Protein AF-S9PDU8-F1 (afdb_monomer)

Secondary structure (DSSP, 8-state):
-EEEE--HHHHHHHHHHTSS-HHHHHHHHHHHH-TTS-HHHHHHHHHHHHHT-PPPPEEEEESS-STT-SEEEETTTTEEEEEHHHHHHHTT-HHHHHHHHHHHHHHHHHHHHHIIIIIS----S--SS-HHHHHHHIIIIIS-PPPPSS--EEEEETTEEEEE---HHHHHHHHHHHTSTTTTT--EEETTEEE---------------

Mean predicted aligned error: 6.69 Å

Organism: Cystobacter fuscus (strain ATCC 25194 / DSM 2262 / NBRC 100088 / M29) (NCBI:txid1242864)

Sequence (210 aa):
MERLESDVARAALCAVAARGAEATFASKLAKVFGADVPVAAYQALHKALLGRTLLTPGIEVVASGLVGHEAGYDNARRVILVDRQLVFLAERDKSKAATLLLALVEEFGHHVDNLLRTEYSSQEGDGPRDEGAEFAHALFFSWQAPPPSGPFATFVRAGRVQRLSTDAAFFQKALQRHTGVQERARDEKAGPLQFFGAGRGHGARAVLRA

Solvent-accessible surface area (backbone atoms only — not comparable to full-atom values): 11663 Å² total; per-residue (Å²): 116,75,48,52,48,68,57,52,51,60,52,31,48,34,56,43,58,73,57,71,54,68,69,60,47,34,56,56,45,32,73,48,59,36,79,82,57,59,70,66,15,43,51,48,51,46,50,24,44,77,69,69,65,57,87,74,65,52,54,44,76,32,91,71,91,50,90,89,35,58,26,30,24,32,68,85,78,49,30,33,39,33,31,43,65,51,56,62,41,20,75,77,33,48,61,41,22,15,45,50,53,49,42,56,28,17,34,47,26,44,50,50,48,50,39,38,25,61,74,45,38,85,49,80,83,74,62,96,52,25,40,15,57,46,32,42,46,39,43,52,68,75,62,56,29,72,73,78,93,52,64,48,32,42,38,34,48,83,89,45,76,42,75,34,47,51,52,71,68,42,34,52,51,41,50,58,59,41,62,39,82,77,52,52,71,59,63,51,70,62,88,62,32,41,45,45,69,88,57,77,71,91,82,69,83,80,76,80,76,128

Nearest PDB structures (foldseek):
  6cz6-assembly1_D  TM=2.279E-01  e=8.014E-01  Mycobacterium tuberculosis H37Rv
  6cyy-assembly1_A  TM=2.283E-01  e=1.308E+00  Mycobacterium tuberculosis H37Rv
  6d2s-assembly1_A  TM=2.461E-01  e=1.717E+00  Mycobacterium tuberculosis H37Rv
  6cyj-assembly1_B  TM=2.275E-01  e=1.458E+00  Mycobacterium tuberculosis H37Rv

Foldseek 3Di:
DKAKDFCQLLVLLLQLLPPDDLVVQLVLLCVLLHPLQDSQLSSVVSCCSPVVNDDAAGEAEDCDDQPPFQWKAQLVRRHIYGHNVLVVVLLPDQLSLLLVLLSSNLNVQQSSSSCSCVVRHVNDDGGQWSSSLSRSCCSCPVSNRPHDPFFRMWMADPNDIGGGDHDPVSNVVQNVQCVPPVNRHDFDDDVSITGDDSNPDPDDDPPPDD

Structure (mmCIF, N/CA/C/O backbone):
data_AF-S9PDU8-F1
#
_entry.id   AF-S9PDU8-F1
#
loop_
_atom_site.group_PDB
_atom_site.id
_atom_site.type_symbol
_atom_site.label_atom_id
_atom_site.label_alt_id
_atom_site.label_comp_id
_atom_site.label_asym_id
_atom_site.label_entity_id
_atom_site.label_seq_id
_atom_site.pdbx_PDB_ins_code
_atom_site.Cartn_x
_atom_site.Cartn_y
_atom_site.Cartn_z
_atom_site.occupancy
_atom_site.B_iso_or_equiv
_atom_site.auth_seq_id
_atom_site.auth_comp_id
_atom_site.auth_asym_id
_atom_site.auth_atom_id
_atom_site.pdbx_PDB_model_num
ATOM 1 N N . MET A 1 1 ? -24.709 2.915 3.851 1.00 77.00 1 MET A N 1
ATOM 2 C CA . MET A 1 1 ? -23.550 2.600 2.995 1.00 77.00 1 MET A CA 1
ATOM 3 C C . MET A 1 1 ? -22.283 2.855 3.790 1.00 77.00 1 MET A C 1
ATOM 5 O O . MET A 1 1 ? -22.243 3.844 4.521 1.00 77.00 1 MET A O 1
ATOM 9 N N . GLU A 1 2 ? -21.325 1.938 3.713 1.00 92.31 2 GLU A N 1
ATOM 10 C CA . GLU A 1 2 ? -20.007 2.056 4.342 1.00 92.31 2 GLU A CA 1
ATOM 11 C C . GLU A 1 2 ? -18.978 2.371 3.264 1.00 92.31 2 GLU A C 1
ATOM 13 O O . GLU A 1 2 ? -19.078 1.844 2.157 1.00 92.31 2 GLU A O 1
ATOM 18 N N . ARG A 1 3 ? -18.030 3.259 3.561 1.00 94.69 3 ARG A N 1
ATOM 19 C CA . ARG A 1 3 ? -16.969 3.630 2.624 1.00 94.69 3 ARG A CA 1
ATOM 20 C C . ARG A 1 3 ? -15.665 3.824 3.373 1.00 94.69 3 ARG A C 1
ATOM 22 O O . ARG A 1 3 ? -15.643 4.558 4.358 1.00 94.69 3 ARG A O 1
ATOM 29 N N . LEU A 1 4 ? -14.609 3.169 2.912 1.00 97.50 4 LEU A N 1
ATOM 30 C CA . LEU A 1 4 ? -13.252 3.334 3.414 1.00 97.50 4 LEU A CA 1
ATOM 31 C C . LEU A 1 4 ? -12.403 3.918 2.286 1.00 97.50 4 LEU A C 1
ATOM 33 O O . LEU A 1 4 ? -12.434 3.420 1.168 1.00 97.50 4 LEU A O 1
ATOM 37 N N . GLU A 1 5 ? -11.674 4.987 2.573 1.00 97.12 5 GLU A N 1
ATOM 38 C CA . GLU A 1 5 ? -10.781 5.646 1.621 1.00 97.12 5 GLU A CA 1
ATOM 39 C C . GLU A 1 5 ? -9.406 5.810 2.259 1.00 97.12 5 GLU A C 1
ATOM 41 O O . GLU A 1 5 ? -9.296 6.224 3.416 1.00 97.12 5 GLU A O 1
ATOM 46 N N . SER A 1 6 ? -8.354 5.506 1.506 1.00 96.75 6 SER A N 1
ATOM 47 C CA . SER A 1 6 ? -6.972 5.699 1.929 1.00 96.75 6 SER A CA 1
ATOM 48 C C . SER A 1 6 ? -6.091 5.971 0.716 1.00 96.75 6 SER A C 1
ATOM 50 O O . SER A 1 6 ? -6.236 5.322 -0.316 1.00 96.75 6 SER A O 1
ATOM 52 N N . ASP A 1 7 ? -5.166 6.922 0.842 1.00 94.69 7 ASP A N 1
ATOM 53 C CA . ASP A 1 7 ? -4.134 7.191 -0.162 1.00 94.69 7 ASP A CA 1
ATOM 54 C C . ASP A 1 7 ? -2.714 6.922 0.357 1.00 94.69 7 ASP A C 1
ATOM 56 O O . ASP A 1 7 ? -1.740 7.181 -0.352 1.00 94.69 7 ASP A O 1
ATOM 60 N N . VAL A 1 8 ? -2.591 6.385 1.576 1.00 94.88 8 VAL A N 1
ATOM 61 C CA . VAL A 1 8 ? -1.339 6.364 2.343 1.00 94.88 8 VAL A CA 1
ATOM 62 C C . VAL A 1 8 ? -0.224 5.598 1.632 1.00 94.88 8 VAL A C 1
ATOM 64 O O . VAL A 1 8 ? 0.902 6.087 1.546 1.00 94.88 8 VAL A O 1
ATOM 67 N N . ALA A 1 9 ? -0.537 4.431 1.065 1.00 95.31 9 AL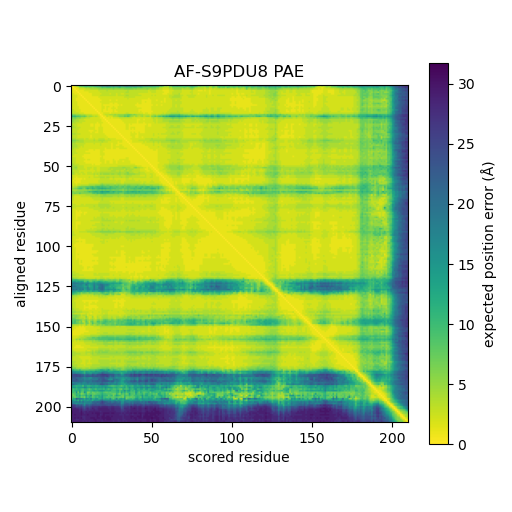A A N 1
ATOM 68 C CA . ALA A 1 9 ? 0.431 3.581 0.382 1.00 95.31 9 ALA A CA 1
ATOM 69 C C . ALA A 1 9 ? 0.919 4.225 -0.924 1.00 95.31 9 ALA A C 1
ATOM 71 O O . ALA A 1 9 ? 2.125 4.314 -1.170 1.00 95.31 9 ALA A O 1
ATOM 72 N N . ARG A 1 10 ? -0.007 4.789 -1.714 1.00 96.00 10 ARG A N 1
ATOM 73 C CA . ARG A 1 10 ? 0.335 5.561 -2.914 1.00 96.00 10 ARG A CA 1
ATOM 74 C C . ARG A 1 10 ? 1.176 6.783 -2.563 1.00 96.00 10 ARG A C 1
ATOM 76 O O . ARG A 1 10 ? 2.183 7.023 -3.220 1.00 96.00 10 ARG A O 1
ATOM 83 N N . ALA A 1 11 ? 0.787 7.558 -1.553 1.00 95.00 11 ALA A N 1
ATOM 84 C CA . ALA A 1 11 ? 1.515 8.754 -1.137 1.00 95.00 11 ALA A CA 1
ATOM 85 C C . ALA A 1 11 ? 2.949 8.412 -0.698 1.00 95.00 11 ALA A C 1
ATOM 87 O O . ALA A 1 11 ? 3.901 9.075 -1.121 1.00 95.00 11 ALA A O 1
ATOM 88 N N . ALA A 1 12 ? 3.117 7.336 0.074 1.00 95.06 12 ALA A N 1
ATOM 89 C CA . ALA A 1 12 ? 4.421 6.812 0.467 1.00 95.06 12 ALA A CA 1
ATOM 90 C C . ALA A 1 12 ? 5.263 6.379 -0.748 1.00 95.06 12 ALA A C 1
ATOM 92 O O . ALA A 1 12 ? 6.438 6.748 -0.845 1.00 95.06 12 ALA A O 1
ATOM 93 N N . LEU A 1 13 ? 4.674 5.664 -1.711 1.00 96.44 13 LEU A N 1
ATOM 94 C CA . LEU A 1 13 ? 5.376 5.242 -2.924 1.00 96.44 13 LEU A CA 1
ATOM 95 C C . LEU A 1 13 ? 5.733 6.428 -3.835 1.00 96.44 13 LEU A C 1
ATOM 97 O O . LEU A 1 13 ? 6.854 6.486 -4.338 1.00 96.44 13 LEU A O 1
ATOM 101 N N . CYS A 1 14 ? 4.850 7.421 -3.987 1.00 95.81 14 CYS A N 1
ATOM 102 C CA . CYS A 1 14 ? 5.151 8.682 -4.672 1.00 95.81 14 CYS A CA 1
ATOM 103 C C . CYS A 1 14 ? 6.349 9.393 -4.024 1.00 95.81 14 CYS A C 1
ATOM 105 O O . CYS A 1 14 ? 7.234 9.873 -4.732 1.00 95.81 14 CYS A O 1
ATOM 107 N N . ALA A 1 15 ? 6.425 9.424 -2.689 1.00 95.00 15 ALA A N 1
ATOM 108 C CA . ALA A 1 15 ? 7.567 9.998 -1.981 1.00 95.00 15 ALA A CA 1
ATOM 109 C C . ALA A 1 15 ? 8.866 9.209 -2.230 1.00 95.00 15 ALA A C 1
ATOM 111 O O . ALA A 1 15 ? 9.943 9.797 -2.299 1.00 95.00 15 ALA A O 1
ATOM 112 N N . VAL A 1 16 ? 8.806 7.883 -2.392 1.00 95.50 16 VAL A N 1
ATOM 113 C CA . VAL A 1 16 ? 9.963 7.083 -2.836 1.00 95.50 16 VAL A CA 1
ATOM 114 C C . VAL A 1 16 ? 10.336 7.403 -4.284 1.00 95.50 16 VAL A C 1
ATOM 116 O O . VAL A 1 16 ? 11.514 7.619 -4.548 1.00 95.50 16 VAL A O 1
ATOM 119 N N . ALA A 1 17 ? 9.369 7.471 -5.199 1.00 96.00 17 ALA A N 1
ATOM 120 C CA . ALA A 1 17 ? 9.596 7.748 -6.618 1.00 96.00 17 ALA A CA 1
ATOM 121 C C . ALA A 1 17 ? 10.212 9.132 -6.862 1.00 96.00 17 ALA A C 1
ATOM 123 O O . ALA A 1 17 ? 11.080 9.281 -7.720 1.00 96.00 17 ALA A O 1
ATOM 124 N N . ALA A 1 18 ? 9.812 10.133 -6.076 1.00 95.50 18 ALA A N 1
ATOM 125 C CA . ALA A 1 18 ? 10.361 11.485 -6.137 1.00 95.50 18 ALA A CA 1
ATOM 126 C C . ALA A 1 18 ? 11.799 11.593 -5.590 1.00 95.50 18 ALA A C 1
ATOM 128 O O . ALA A 1 18 ? 12.430 12.641 -5.724 1.00 95.50 18 ALA A O 1
ATOM 129 N N . ARG A 1 19 ? 12.330 10.534 -4.959 1.00 93.38 19 ARG A N 1
ATOM 130 C CA . ARG A 1 19 ? 13.676 10.512 -4.378 1.00 93.38 19 ARG A CA 1
ATOM 131 C C . ARG A 1 19 ? 14.655 9.773 -5.287 1.00 93.38 19 ARG A C 1
ATOM 133 O O . ARG A 1 19 ? 14.707 8.544 -5.303 1.00 93.38 19 ARG A O 1
ATOM 140 N N . GLY A 1 20 ? 15.521 10.540 -5.938 1.00 87.19 20 GLY A N 1
ATOM 141 C CA . GLY A 1 20 ? 16.646 10.017 -6.712 1.00 87.19 20 GLY A CA 1
ATOM 142 C C . GLY A 1 20 ? 16.295 9.691 -8.163 1.00 87.19 20 GLY A C 1
ATOM 143 O O . GLY A 1 20 ? 15.299 10.164 -8.702 1.00 87.19 20 GLY A O 1
ATOM 144 N N . ALA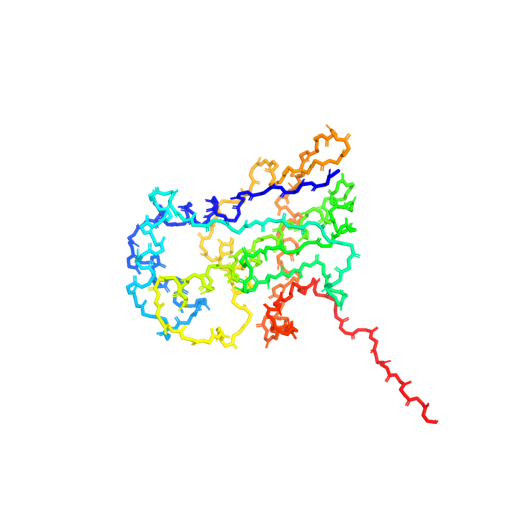 A 1 21 ? 17.168 8.920 -8.811 1.00 94.69 21 ALA A N 1
ATOM 145 C CA . ALA A 1 21 ? 17.055 8.607 -10.231 1.00 94.69 21 ALA A CA 1
ATOM 146 C C . ALA A 1 21 ? 16.048 7.475 -10.510 1.00 94.69 21 ALA A C 1
ATOM 148 O O . ALA A 1 21 ? 15.940 6.524 -9.732 1.00 94.69 21 ALA A O 1
ATOM 149 N N . GLU A 1 22 ? 15.395 7.530 -11.677 1.00 96.31 22 GLU A N 1
ATOM 150 C CA . GLU A 1 22 ? 14.467 6.498 -12.178 1.00 96.31 22 GLU A CA 1
ATOM 151 C C . GLU A 1 22 ? 15.095 5.093 -12.138 1.00 96.31 22 GLU A C 1
ATOM 153 O O . GLU A 1 22 ? 14.476 4.149 -11.656 1.00 96.31 22 GLU A O 1
ATOM 158 N N . ALA A 1 23 ? 16.364 4.954 -12.540 1.00 95.44 23 ALA A N 1
ATOM 159 C CA . ALA A 1 23 ? 17.070 3.670 -12.516 1.00 95.44 23 ALA A CA 1
ATOM 160 C C . ALA A 1 23 ? 17.199 3.081 -11.096 1.00 95.44 23 ALA A C 1
ATOM 162 O O . ALA A 1 23 ? 17.068 1.872 -10.896 1.00 95.44 23 ALA A O 1
ATOM 163 N N . THR A 1 24 ? 17.420 3.928 -10.085 1.00 95.44 24 THR A N 1
ATOM 164 C CA . THR A 1 24 ? 17.463 3.495 -8.681 1.00 95.44 24 THR A CA 1
ATOM 165 C C . THR A 1 24 ? 16.083 3.061 -8.197 1.00 95.44 24 THR A C 1
ATOM 167 O O . THR A 1 24 ? 15.975 2.083 -7.458 1.00 95.44 24 THR A O 1
ATOM 170 N N . PHE A 1 25 ? 15.030 3.766 -8.612 1.00 96.44 25 PHE A N 1
ATOM 171 C CA . PHE A 1 25 ? 13.651 3.389 -8.320 1.00 96.44 25 PHE A CA 1
ATOM 172 C C . PHE A 1 25 ? 13.293 2.035 -8.948 1.00 96.44 25 PHE A C 1
ATOM 174 O O . PHE A 1 25 ? 12.854 1.134 -8.236 1.00 96.44 25 PHE A O 1
ATOM 181 N N . ALA A 1 26 ? 13.582 1.846 -10.236 1.00 96.62 26 ALA A N 1
ATOM 182 C CA . ALA A 1 26 ? 13.352 0.583 -10.932 1.00 96.62 26 ALA A CA 1
ATOM 183 C C . ALA A 1 26 ? 14.115 -0.583 -10.278 1.00 96.62 26 ALA A C 1
ATOM 185 O O . ALA A 1 26 ? 13.534 -1.631 -10.011 1.00 96.62 26 ALA A O 1
ATOM 186 N N . SER A 1 27 ? 15.389 -0.385 -9.919 1.00 95.31 27 SER A N 1
ATOM 187 C CA . SER A 1 27 ? 16.192 -1.415 -9.244 1.00 95.31 27 SER A CA 1
ATOM 188 C C . SER A 1 27 ? 15.639 -1.810 -7.869 1.00 95.31 27 SER A C 1
ATOM 190 O O . SER A 1 27 ? 15.719 -2.975 -7.483 1.00 95.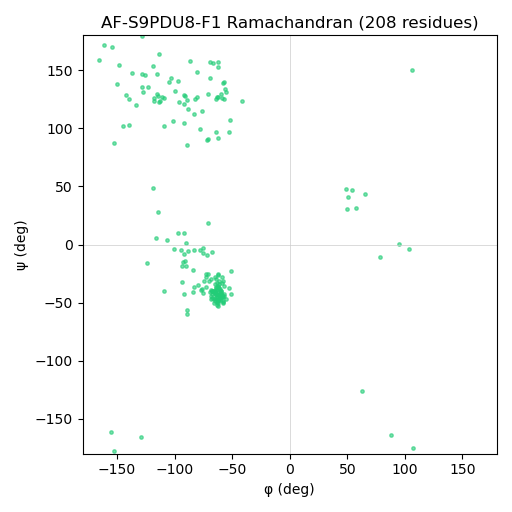31 27 SER A O 1
ATOM 192 N N . LYS A 1 28 ? 15.070 -0.862 -7.114 1.00 95.25 28 LYS A N 1
ATOM 193 C CA . LYS A 1 28 ? 14.408 -1.154 -5.833 1.00 95.25 28 LYS A CA 1
ATOM 194 C C . LYS A 1 28 ? 13.191 -2.053 -6.033 1.00 95.25 28 LYS A C 1
ATOM 196 O O . LYS A 1 28 ? 13.055 -3.039 -5.316 1.00 95.25 28 LYS A O 1
ATOM 201 N N . LEU A 1 29 ? 12.351 -1.725 -7.007 1.00 95.75 29 LEU A N 1
ATOM 202 C CA . LEU A 1 29 ? 11.115 -2.451 -7.287 1.00 95.75 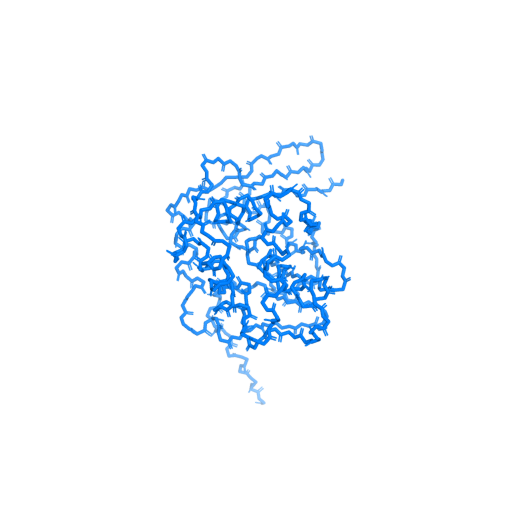29 LEU A CA 1
ATOM 203 C C . LEU A 1 29 ? 11.379 -3.841 -7.862 1.00 95.75 29 LEU A C 1
ATOM 205 O O . LEU A 1 29 ? 10.760 -4.790 -7.399 1.00 95.75 29 LEU A O 1
ATOM 209 N N . ALA A 1 30 ? 12.355 -3.993 -8.757 1.00 94.69 30 ALA A N 1
ATOM 210 C CA . ALA A 1 30 ? 12.747 -5.298 -9.295 1.00 94.69 30 ALA A CA 1
ATOM 211 C C . ALA A 1 30 ? 13.194 -6.298 -8.209 1.00 94.69 30 ALA A C 1
ATOM 213 O O . ALA A 1 30 ? 13.030 -7.504 -8.358 1.00 94.69 30 ALA A O 1
ATOM 214 N N . LYS A 1 31 ? 13.729 -5.823 -7.073 1.00 92.62 31 LYS A N 1
ATOM 215 C CA . LYS A 1 31 ? 14.078 -6.694 -5.930 1.00 92.62 31 LYS A CA 1
ATOM 216 C C . LYS A 1 31 ? 12.858 -7.216 -5.166 1.00 92.62 31 LYS A C 1
ATOM 218 O O . LYS A 1 31 ? 12.959 -8.241 -4.491 1.00 92.62 31 LYS A O 1
ATOM 223 N N . VAL A 1 32 ? 11.7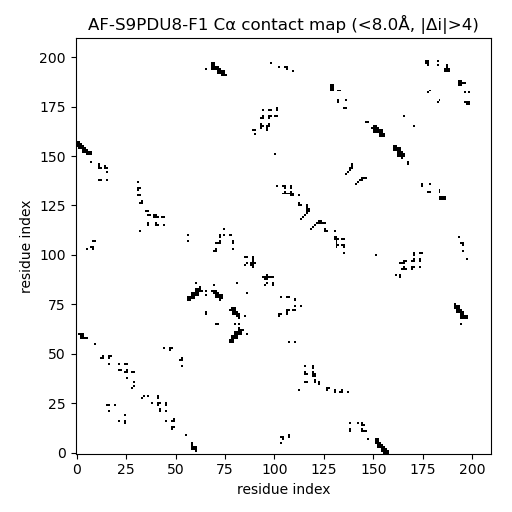47 -6.489 -5.224 1.00 92.44 32 VAL A N 1
ATOM 224 C CA . VAL A 1 32 ? 10.486 -6.866 -4.578 1.00 92.44 32 VAL A CA 1
ATOM 225 C C . VAL A 1 32 ? 9.669 -7.715 -5.545 1.00 92.44 32 VAL A C 1
ATOM 227 O O . VAL A 1 32 ? 9.465 -8.892 -5.277 1.00 92.44 32 VAL A O 1
ATOM 230 N N . PHE A 1 33 ? 9.334 -7.144 -6.701 1.00 92.88 33 PHE A N 1
ATOM 231 C CA . PHE A 1 33 ? 8.375 -7.682 -7.670 1.00 92.88 33 PHE A CA 1
ATOM 232 C C . PHE A 1 33 ? 8.978 -8.638 -8.710 1.00 92.88 33 PHE A C 1
ATOM 234 O O . PHE A 1 33 ? 8.244 -9.231 -9.491 1.00 92.88 33 PHE A O 1
ATOM 241 N N . GLY A 1 34 ? 10.303 -8.805 -8.714 1.00 91.44 34 GLY A N 1
ATOM 242 C CA . GLY A 1 34 ? 11.002 -9.770 -9.564 1.00 91.44 34 GLY A CA 1
ATOM 243 C C . GLY A 1 34 ? 11.749 -9.144 -10.742 1.00 91.44 34 GLY A C 1
ATOM 244 O O . GLY A 1 34 ? 11.397 -8.096 -11.266 1.00 91.44 34 GLY A O 1
ATOM 245 N N . ALA A 1 35 ? 12.843 -9.783 -11.157 1.00 90.62 35 ALA A N 1
ATOM 246 C CA . ALA A 1 35 ? 13.637 -9.335 -12.307 1.00 90.62 35 ALA A CA 1
ATOM 247 C C . ALA A 1 35 ? 13.069 -9.819 -13.656 1.00 90.62 35 ALA A C 1
ATOM 249 O O . ALA A 1 35 ? 13.608 -9.473 -14.706 1.00 90.62 35 ALA A O 1
ATOM 250 N N . ASP A 1 36 ? 12.018 -10.638 -13.620 1.00 91.12 36 ASP A N 1
ATOM 251 C CA . ASP A 1 36 ? 11.264 -11.128 -14.773 1.00 91.12 36 ASP A CA 1
ATOM 252 C C . ASP A 1 36 ? 10.393 -10.035 -15.409 1.00 91.12 36 ASP A C 1
ATOM 254 O O . ASP A 1 36 ? 10.174 -10.051 -16.619 1.00 91.12 36 ASP A O 1
ATOM 258 N N . VAL A 1 37 ? 9.947 -9.047 -14.628 1.00 93.44 37 VAL A N 1
ATOM 259 C CA . VAL A 1 37 ? 9.194 -7.904 -15.151 1.00 93.44 37 VAL A CA 1
ATOM 260 C C . VAL A 1 37 ? 10.129 -6.990 -15.966 1.00 93.44 37 VAL A C 1
ATOM 262 O O . VAL A 1 37 ? 11.179 -6.567 -15.464 1.00 93.44 37 VAL A O 1
ATOM 265 N N . PRO A 1 38 ? 9.764 -6.611 -17.207 1.00 95.00 38 PRO A N 1
ATOM 266 C CA . PRO A 1 38 ? 10.593 -5.745 -18.039 1.00 95.00 38 PRO A CA 1
ATOM 267 C C . PRO A 1 38 ? 10.900 -4.396 -17.381 1.00 95.00 38 PRO A C 1
ATOM 269 O O . PRO A 1 38 ? 10.013 -3.732 -16.847 1.00 95.00 38 PRO A O 1
ATOM 272 N N . VAL A 1 39 ? 12.141 -3.913 -17.520 1.00 95.62 39 VAL A N 1
ATOM 273 C CA . VAL A 1 39 ? 12.572 -2.612 -16.963 1.00 95.62 39 VAL A CA 1
ATOM 274 C C . VAL A 1 39 ? 11.650 -1.461 -17.385 1.00 95.62 39 VAL A C 1
ATOM 276 O O . VAL A 1 39 ? 11.342 -0.591 -16.571 1.00 95.62 39 VAL A O 1
ATOM 279 N N . ALA A 1 40 ? 11.153 -1.488 -18.625 1.00 96.75 40 ALA A N 1
ATOM 280 C CA . ALA A 1 40 ? 10.224 -0.488 -19.147 1.00 96.75 40 ALA A CA 1
ATOM 281 C C . ALA A 1 40 ? 8.928 -0.365 -18.320 1.00 96.75 40 ALA A C 1
ATOM 283 O O . ALA A 1 40 ? 8.399 0.740 -18.190 1.00 96.75 40 ALA A O 1
ATOM 284 N N . ALA A 1 41 ? 8.454 -1.454 -17.703 1.00 97.56 41 ALA A N 1
ATOM 285 C CA . ALA A 1 41 ? 7.265 -1.437 -16.856 1.00 97.56 41 ALA A CA 1
ATOM 286 C C . ALA A 1 41 ? 7.499 -0.631 -15.569 1.00 97.56 41 ALA A C 1
ATOM 288 O O . ALA A 1 41 ? 6.682 0.207 -15.185 1.00 97.56 41 ALA A O 1
ATOM 289 N N . TYR A 1 42 ? 8.669 -0.799 -14.944 1.00 97.88 42 TYR A N 1
ATOM 290 C CA . TYR A 1 42 ? 9.063 -0.009 -13.775 1.00 97.88 42 TYR A CA 1
ATOM 291 C C . TYR A 1 42 ? 9.225 1.479 -14.098 1.00 97.88 42 TYR A C 1
ATOM 293 O O . TYR A 1 42 ? 8.869 2.333 -13.284 1.00 97.88 42 TYR A O 1
ATOM 301 N N . GLN A 1 43 ? 9.733 1.802 -15.290 1.00 97.56 43 GLN A N 1
ATOM 302 C CA . GLN A 1 43 ? 9.841 3.185 -15.764 1.00 97.56 43 GLN A CA 1
ATOM 303 C C . GLN A 1 43 ? 8.458 3.799 -16.021 1.00 97.56 43 GLN A C 1
ATOM 305 O O . GLN A 1 43 ? 8.219 4.957 -15.676 1.00 97.56 43 GLN A O 1
ATOM 310 N N . ALA A 1 44 ? 7.520 3.031 -16.584 1.00 97.75 44 ALA A N 1
ATOM 311 C CA . ALA A 1 44 ? 6.139 3.469 -16.771 1.00 97.75 44 ALA A CA 1
ATOM 312 C C . ALA A 1 44 ? 5.445 3.746 -15.426 1.00 97.75 44 ALA A C 1
ATOM 314 O O . ALA A 1 44 ? 4.851 4.813 -15.256 1.00 97.75 44 ALA A O 1
ATOM 315 N N . LEU A 1 45 ? 5.607 2.855 -14.442 1.00 97.88 45 LEU A N 1
ATOM 316 C CA . LEU A 1 45 ? 5.118 3.062 -13.077 1.00 97.88 45 LEU A CA 1
ATOM 317 C C . LEU A 1 45 ? 5.719 4.326 -12.440 1.00 97.88 45 LEU A C 1
ATOM 319 O O . LEU A 1 45 ? 4.993 5.119 -11.840 1.00 97.88 45 LEU A O 1
ATOM 323 N N . HIS A 1 46 ? 7.030 4.552 -12.586 1.00 98.12 46 HIS A N 1
ATOM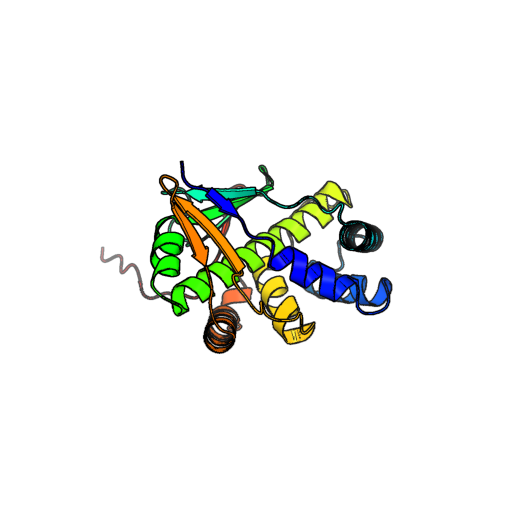 324 C CA . HIS A 1 46 ? 7.699 5.758 -12.075 1.00 98.12 46 HIS A CA 1
ATOM 325 C C . HIS A 1 46 ? 7.083 7.037 -12.649 1.00 98.12 46 HIS A C 1
ATOM 327 O O . HIS A 1 46 ? 6.698 7.937 -11.897 1.00 98.12 46 HIS A O 1
ATOM 333 N N . LYS A 1 47 ? 6.898 7.083 -13.973 1.00 97.38 47 LYS A N 1
ATOM 334 C CA . LYS A 1 47 ? 6.242 8.200 -14.663 1.00 97.38 47 LYS A CA 1
ATOM 335 C C . LYS A 1 47 ? 4.803 8.391 -14.193 1.00 97.38 47 LYS A C 1
ATOM 337 O O . LYS A 1 47 ? 4.410 9.526 -13.935 1.00 97.38 47 LYS A O 1
ATOM 342 N N . ALA A 1 48 ? 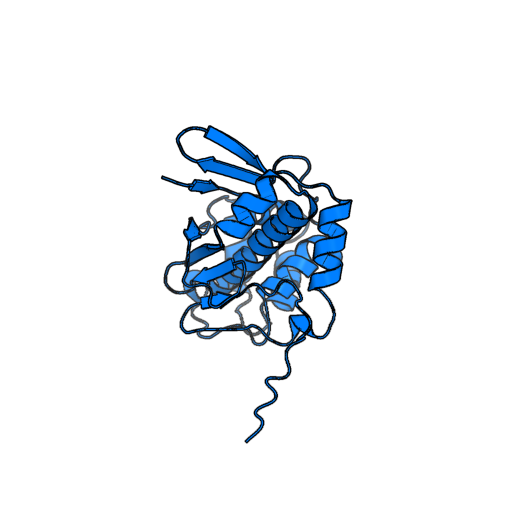4.040 7.312 -14.019 1.00 97.44 48 ALA A N 1
ATOM 343 C CA . ALA A 1 48 ? 2.660 7.384 -13.541 1.00 97.44 48 ALA A CA 1
ATOM 344 C C . ALA A 1 48 ? 2.561 7.928 -12.104 1.00 97.44 48 ALA A C 1
ATOM 346 O O . ALA A 1 48 ? 1.679 8.733 -11.795 1.00 97.44 48 ALA A O 1
ATOM 347 N N . LEU A 1 49 ? 3.493 7.545 -11.227 1.00 96.88 49 LEU A N 1
ATOM 348 C CA . LEU A 1 49 ? 3.576 8.050 -9.855 1.00 96.88 49 LEU A CA 1
ATOM 349 C C . LEU A 1 49 ? 3.902 9.546 -9.808 1.00 96.88 49 LEU A C 1
ATOM 351 O O . LEU A 1 49 ? 3.254 10.284 -9.065 1.00 96.88 49 LEU A O 1
ATOM 355 N N . LEU A 1 50 ? 4.880 10.002 -10.597 1.00 96.12 50 LEU A N 1
ATOM 356 C CA . LEU A 1 50 ? 5.269 11.417 -10.648 1.00 96.12 50 LEU A CA 1
ATOM 357 C C . LEU A 1 50 ? 4.230 12.286 -11.368 1.00 96.12 50 LEU A C 1
ATOM 359 O O . LEU A 1 50 ? 3.963 13.407 -10.939 1.00 96.12 50 LEU A O 1
ATOM 363 N N . GLY A 1 51 ? 3.605 11.749 -12.415 1.00 95.19 51 GLY A N 1
ATOM 364 C CA . GLY A 1 51 ? 2.516 12.387 -13.155 1.00 95.19 51 GLY A CA 1
ATOM 365 C C . GLY A 1 51 ? 1.170 12.363 -12.428 1.00 95.19 51 GLY A C 1
ATOM 366 O O . GLY A 1 51 ? 0.230 13.005 -12.886 1.00 95.19 51 GLY A O 1
ATOM 367 N N . ARG A 1 52 ? 1.067 11.655 -11.292 1.00 90.94 52 ARG A N 1
ATOM 368 C CA . ARG A 1 52 ? -0.180 11.437 -10.533 1.00 90.94 52 ARG A CA 1
ATOM 369 C C . ARG A 1 52 ? -1.291 10.777 -11.361 1.00 90.94 52 ARG A C 1
ATOM 371 O O . ARG A 1 52 ? -2.468 11.022 -11.119 1.00 90.94 52 ARG A O 1
ATOM 378 N N . THR A 1 53 ? -0.909 9.929 -12.310 1.00 94.19 53 THR A N 1
ATOM 379 C CA . THR A 1 53 ? -1.819 9.187 -13.195 1.00 94.19 53 THR A CA 1
ATOM 380 C C . THR A 1 53 ? -1.905 7.703 -12.845 1.00 94.19 53 THR A C 1
ATOM 382 O O . THR A 1 53 ? -2.558 6.952 -13.563 1.00 94.19 53 THR A O 1
ATOM 385 N N . LEU A 1 54 ? -1.235 7.259 -11.774 1.00 93.69 54 LEU A N 1
ATOM 386 C CA . LEU A 1 54 ? -1.348 5.885 -11.293 1.00 93.69 54 LEU A CA 1
ATOM 387 C C . LEU A 1 54 ? -2.808 5.569 -10.944 1.00 93.69 54 LEU A C 1
ATOM 389 O O . LEU A 1 54 ? -3.419 6.274 -10.136 1.00 93.69 54 LEU A O 1
ATOM 393 N N . LEU A 1 55 ? -3.332 4.490 -11.522 1.00 89.44 55 LEU A N 1
ATOM 394 C CA . LEU A 1 55 ? -4.628 3.938 -11.149 1.00 89.44 55 LEU A CA 1
ATOM 395 C C . LEU A 1 55 ? -4.548 3.461 -9.697 1.00 89.44 55 LEU A C 1
ATOM 397 O O . LEU A 1 55 ? -3.647 2.711 -9.345 1.00 89.44 55 LEU A O 1
ATOM 401 N N . THR A 1 56 ? -5.445 3.938 -8.838 1.00 91.19 56 THR A N 1
ATOM 402 C CA . THR A 1 56 ? -5.535 3.477 -7.447 1.00 91.19 56 THR A CA 1
ATOM 403 C C . THR A 1 56 ? -6.613 2.419 -7.313 1.00 91.19 56 THR A C 1
ATOM 405 O O . THR A 1 56 ? -7.694 2.615 -7.880 1.00 91.19 56 THR A O 1
ATOM 408 N N . PRO A 1 57 ? -6.391 1.364 -6.516 1.00 95.81 57 PRO A N 1
ATOM 409 C CA . PRO A 1 57 ? -7.425 0.376 -6.282 1.00 95.81 57 PRO A CA 1
ATOM 410 C C . PRO A 1 57 ? -8.547 0.997 -5.445 1.00 95.81 57 PRO A C 1
ATOM 412 O O . PRO A 1 57 ? -8.304 1.808 -4.546 1.00 95.81 57 PRO A O 1
ATOM 415 N N . GLY A 1 58 ? -9.788 0.608 -5.736 1.00 96.38 58 GLY A N 1
ATOM 416 C CA . GLY A 1 58 ? -10.904 0.865 -4.827 1.00 96.38 58 GLY A CA 1
ATOM 417 C C . GLY A 1 58 ? -10.737 0.065 -3.533 1.00 96.38 58 GLY A C 1
ATOM 418 O O . GLY A 1 58 ? -10.066 -0.965 -3.531 1.00 96.38 58 GLY A O 1
ATOM 419 N N . ILE A 1 59 ? -11.355 0.521 -2.440 1.00 98.06 59 ILE A N 1
ATOM 420 C CA . ILE A 1 59 ? -11.378 -0.211 -1.167 1.00 98.06 59 ILE A CA 1
ATOM 421 C C . ILE A 1 59 ? -12.827 -0.558 -0.822 1.00 98.06 59 ILE A C 1
ATOM 423 O O . ILE A 1 59 ? -13.678 0.327 -0.698 1.00 98.06 59 ILE A O 1
ATOM 427 N N . GLU A 1 60 ? -13.101 -1.844 -0.635 1.00 97.38 60 GLU A N 1
ATOM 428 C CA . GLU A 1 60 ? -14.416 -2.367 -0.281 1.00 97.38 60 GLU A CA 1
ATOM 429 C C . GLU A 1 60 ? -14.398 -2.981 1.117 1.00 97.38 60 GLU A C 1
ATOM 431 O O . GLU A 1 60 ? -13.587 -3.848 1.437 1.00 97.38 60 GLU A O 1
ATOM 436 N N . VAL A 1 61 ? -15.331 -2.539 1.959 1.00 96.75 61 VAL A N 1
ATOM 437 C CA . VAL A 1 61 ? -15.533 -3.114 3.291 1.00 96.75 61 VAL A CA 1
ATOM 438 C C . VAL A 1 61 ? -16.513 -4.275 3.170 1.00 96.75 61 VAL A C 1
ATOM 440 O O . VAL A 1 61 ? -17.675 -4.070 2.816 1.00 96.75 61 VAL A O 1
ATOM 443 N N . VAL A 1 62 ? -16.056 -5.488 3.475 1.00 95.50 62 VAL A N 1
ATOM 444 C CA . VAL A 1 62 ? -16.825 -6.727 3.294 1.00 95.50 62 VAL A CA 1
ATOM 445 C C . VAL A 1 62 ? -17.122 -7.405 4.629 1.00 95.50 62 VAL A C 1
ATOM 447 O O . VAL A 1 62 ? -16.347 -7.328 5.578 1.00 95.50 62 VAL A O 1
ATOM 450 N N . ALA A 1 63 ? -18.281 -8.061 4.723 1.00 91.88 63 ALA A N 1
ATOM 451 C CA . ALA A 1 63 ? -18.688 -8.799 5.925 1.00 91.88 63 ALA A CA 1
ATOM 452 C C . ALA A 1 63 ? -18.300 -10.290 5.889 1.00 91.88 63 ALA A C 1
ATOM 454 O O . ALA A 1 63 ? -18.377 -10.967 6.912 1.00 91.88 63 ALA A O 1
ATOM 455 N N . SER A 1 64 ? -17.948 -10.810 4.713 1.00 88.62 64 SER A N 1
ATOM 456 C CA . SER A 1 64 ? -17.543 -12.194 4.468 1.00 88.62 64 SER A CA 1
ATOM 457 C C . SER A 1 64 ? -16.787 -12.282 3.134 1.00 88.62 64 SER A C 1
ATOM 459 O O . SER A 1 64 ? -16.738 -11.305 2.388 1.00 88.62 64 SER A O 1
ATOM 461 N N . GLY A 1 65 ? -16.195 -13.443 2.832 1.00 81.06 65 GLY A N 1
ATOM 462 C CA . GLY A 1 65 ? -15.483 -13.691 1.566 1.00 81.06 65 GLY A CA 1
ATOM 463 C C . GLY A 1 65 ? -13.954 -13.671 1.662 1.00 81.06 65 GLY A C 1
ATOM 464 O O . GLY A 1 65 ? -13.295 -14.020 0.694 1.00 81.06 65 GLY A O 1
ATOM 465 N N . LEU A 1 66 ? -13.399 -13.351 2.835 1.00 86.56 66 LEU A N 1
ATOM 466 C CA . LEU A 1 66 ? -11.951 -13.343 3.090 1.00 86.56 66 LEU A CA 1
ATOM 467 C C . LEU A 1 66 ? -11.425 -14.628 3.751 1.00 86.56 66 LEU A C 1
ATOM 469 O O . LEU A 1 66 ? -10.304 -14.647 4.224 1.00 86.56 66 LEU A O 1
ATOM 473 N N . VAL A 1 67 ? -12.228 -15.697 3.848 1.00 84.12 67 VAL A N 1
ATOM 474 C CA . VAL A 1 67 ? -11.803 -17.042 4.321 1.00 84.12 67 VAL A CA 1
ATOM 475 C C . VAL A 1 67 ? -11.013 -17.041 5.654 1.00 84.12 67 VAL A C 1
ATOM 477 O O . VAL A 1 67 ? -10.188 -17.904 5.915 1.00 84.12 67 VAL A O 1
ATOM 480 N N . GLY A 1 68 ? -11.292 -16.087 6.549 1.00 79.75 68 GLY A N 1
ATOM 481 C CA . GLY A 1 68 ? -10.605 -15.960 7.844 1.00 79.75 68 GLY A CA 1
ATOM 482 C C . GLY A 1 68 ? -9.420 -14.985 7.867 1.00 79.75 68 GLY A C 1
ATOM 483 O O . GLY A 1 68 ? -8.831 -14.790 8.935 1.00 79.75 68 GLY A O 1
ATOM 484 N N . HIS A 1 69 ? -9.114 -14.336 6.746 1.00 86.44 69 HIS A N 1
ATOM 485 C CA . HIS A 1 69 ? -8.152 -13.241 6.626 1.00 86.44 69 HIS A CA 1
ATOM 486 C C . HIS A 1 69 ? -8.798 -11.882 6.917 1.00 86.44 69 HIS A C 1
ATOM 488 O O . HIS A 1 69 ? -10.019 -11.728 6.852 1.00 86.44 69 HIS A O 1
ATOM 494 N N . GLU A 1 70 ? -7.977 -10.897 7.288 1.00 91.81 70 GLU A N 1
ATOM 495 C CA . GLU A 1 70 ? -8.460 -9.554 7.646 1.00 91.81 70 GLU A CA 1
ATOM 496 C C . GLU A 1 70 ? -8.524 -8.598 6.433 1.00 91.81 70 GLU A C 1
ATOM 498 O O . GLU A 1 70 ? -9.239 -7.594 6.487 1.00 91.81 70 GLU A O 1
ATOM 503 N N . ALA A 1 71 ? -7.821 -8.908 5.340 1.00 94.88 71 ALA A N 1
ATOM 504 C CA . ALA A 1 71 ? -7.881 -8.200 4.061 1.00 94.88 71 ALA A CA 1
ATOM 505 C C . ALA A 1 71 ? -7.475 -9.128 2.899 1.00 94.88 71 ALA A C 1
ATOM 507 O O . ALA A 1 71 ? -7.028 -10.253 3.134 1.00 94.88 71 ALA A O 1
ATOM 508 N N . GLY A 1 72 ? -7.691 -8.668 1.669 1.00 93.62 72 GLY A N 1
ATOM 509 C CA . GLY A 1 72 ? -7.222 -9.330 0.455 1.00 93.62 72 GLY A CA 1
ATOM 510 C C . GLY A 1 72 ? -7.298 -8.421 -0.770 1.00 93.62 72 GLY A C 1
ATOM 511 O O . GLY A 1 72 ? -8.086 -7.472 -0.792 1.00 93.62 72 GLY A O 1
ATOM 512 N N . TYR A 1 73 ? -6.535 -8.729 -1.810 1.00 95.25 73 TYR A N 1
ATOM 513 C CA . TYR A 1 73 ? -6.554 -8.028 -3.088 1.00 95.25 73 TYR A CA 1
ATOM 514 C C . TYR A 1 73 ? -7.174 -8.913 -4.168 1.00 95.25 73 TYR A C 1
ATOM 516 O O . TYR A 1 73 ? -6.756 -10.048 -4.396 1.00 95.25 73 TYR A O 1
ATOM 524 N N . ASP A 1 74 ? -8.191 -8.383 -4.849 1.00 94.06 74 ASP A N 1
ATOM 525 C CA . ASP A 1 74 ? -8.831 -9.035 -5.988 1.00 94.06 74 ASP A CA 1
ATOM 526 C C . ASP A 1 74 ? -8.156 -8.588 -7.285 1.00 94.06 74 ASP A C 1
ATOM 528 O O . ASP A 1 74 ? -8.382 -7.478 -7.779 1.00 94.06 74 ASP A O 1
ATOM 532 N N . ASN A 1 75 ? -7.344 -9.477 -7.858 1.00 90.75 75 ASN A N 1
ATOM 533 C CA . ASN A 1 75 ? -6.590 -9.215 -9.081 1.00 90.75 75 ASN A CA 1
ATOM 534 C C . ASN A 1 75 ? -7.476 -8.914 -10.296 1.00 90.75 75 ASN A C 1
ATOM 536 O O . ASN A 1 75 ? -7.090 -8.115 -11.152 1.00 90.75 75 ASN A O 1
ATOM 540 N N . ALA A 1 76 ? -8.650 -9.543 -10.385 1.00 90.69 76 ALA A N 1
ATOM 541 C CA . ALA A 1 76 ? -9.543 -9.399 -11.530 1.00 90.69 76 ALA A CA 1
ATOM 542 C C . ALA A 1 76 ? -10.294 -8.064 -11.483 1.00 90.69 76 ALA A C 1
ATOM 544 O O . ALA A 1 76 ? -10.478 -7.406 -12.507 1.00 90.69 76 ALA A O 1
ATOM 545 N N . ARG A 1 77 ? -10.719 -7.651 -10.285 1.00 94.06 77 ARG A N 1
ATOM 546 C CA . ARG A 1 77 ? -11.465 -6.403 -10.067 1.00 94.06 77 ARG A CA 1
ATOM 547 C C . ARG A 1 77 ? -10.569 -5.203 -9.762 1.00 94.06 77 ARG A C 1
ATOM 549 O O . ARG A 1 77 ? -11.052 -4.075 -9.826 1.00 94.06 77 ARG A O 1
ATOM 556 N N . ARG A 1 78 ? -9.290 -5.430 -9.445 1.00 94.81 78 ARG A N 1
ATOM 557 C CA . ARG A 1 78 ? -8.318 -4.425 -8.984 1.00 94.81 78 ARG A CA 1
ATOM 558 C C . ARG A 1 78 ? -8.830 -3.642 -7.765 1.00 94.81 78 ARG A C 1
ATOM 560 O O . ARG A 1 78 ? -8.761 -2.412 -7.722 1.00 94.81 78 ARG A O 1
ATOM 567 N N . VAL A 1 79 ? -9.363 -4.361 -6.774 1.00 96.56 79 VAL A N 1
ATOM 568 C CA . VAL A 1 79 ? -9.900 -3.787 -5.527 1.00 96.56 79 VAL A CA 1
ATOM 569 C C . VAL A 1 79 ? -9.264 -4.421 -4.297 1.00 96.56 79 VAL A C 1
ATOM 571 O O . VAL A 1 79 ? -8.977 -5.615 -4.280 1.00 96.56 79 VAL A O 1
ATOM 574 N N . ILE A 1 80 ? -9.087 -3.614 -3.255 1.00 97.50 80 ILE A N 1
ATOM 575 C CA . ILE A 1 80 ? -8.706 -4.068 -1.919 1.00 97.50 80 ILE A CA 1
ATOM 576 C C . ILE A 1 80 ? -9.987 -4.375 -1.145 1.00 97.50 80 ILE A C 1
ATOM 578 O O . ILE A 1 80 ? -10.859 -3.518 -0.996 1.00 97.50 80 ILE A O 1
ATOM 582 N N . LEU A 1 81 ? -10.093 -5.589 -0.629 1.00 97.25 81 LEU A N 1
ATOM 583 C CA . LEU A 1 81 ? -11.164 -6.046 0.241 1.00 97.25 81 LEU A CA 1
ATOM 584 C C . LEU A 1 81 ? -10.677 -5.990 1.690 1.00 97.25 81 LEU A C 1
ATOM 586 O O . LEU A 1 81 ? -9.597 -6.479 2.005 1.00 97.25 81 LEU A O 1
ATOM 590 N N . VAL A 1 82 ? -11.471 -5.412 2.588 1.00 97.19 82 VAL A N 1
ATOM 591 C CA . VAL A 1 82 ? -11.130 -5.298 4.014 1.00 97.19 82 VAL A CA 1
ATOM 592 C C . VAL A 1 82 ? -12.261 -5.853 4.863 1.00 97.19 82 VAL A C 1
ATOM 594 O O . VAL A 1 82 ? -13.423 -5.473 4.687 1.00 97.19 82 VAL A O 1
ATOM 597 N N . ASP A 1 83 ? -11.923 -6.707 5.827 1.00 96.25 83 ASP A N 1
ATOM 598 C CA . ASP A 1 83 ? -12.893 -7.235 6.778 1.00 96.25 83 ASP A CA 1
ATOM 599 C C . ASP A 1 83 ? -13.497 -6.101 7.624 1.00 96.25 83 ASP A C 1
ATOM 601 O O . ASP A 1 83 ? -12.807 -5.295 8.263 1.00 96.25 83 ASP A O 1
ATOM 605 N N . ARG A 1 84 ? -14.829 -6.042 7.652 1.00 95.94 84 ARG A N 1
ATOM 606 C CA . ARG A 1 84 ? -15.590 -5.021 8.378 1.00 95.94 84 ARG A CA 1
ATOM 607 C C . ARG A 1 84 ? -15.252 -4.970 9.868 1.00 95.94 84 ARG A C 1
ATOM 609 O O . ARG A 1 84 ? -15.239 -3.882 10.450 1.00 95.94 84 ARG A O 1
ATOM 616 N N . GLN A 1 85 ? -14.978 -6.109 10.503 1.00 95.31 85 GLN A N 1
ATOM 617 C CA . GLN A 1 85 ? -14.581 -6.148 11.908 1.00 95.31 85 GLN A CA 1
ATOM 618 C C . GLN A 1 85 ? -13.225 -5.482 12.122 1.00 95.31 85 GLN A C 1
ATOM 620 O O . GLN A 1 85 ? -13.088 -4.733 13.091 1.00 95.31 85 GLN A O 1
ATOM 625 N N . LEU A 1 86 ? -12.250 -5.679 11.227 1.00 96.38 86 LEU A N 1
ATOM 626 C CA . LEU A 1 86 ? -10.955 -5.001 11.330 1.00 96.38 86 LEU A CA 1
ATOM 627 C C . LEU A 1 86 ? -11.135 -3.476 11.304 1.00 96.38 86 LEU A C 1
ATOM 629 O O . LEU A 1 86 ? -10.589 -2.786 12.167 1.00 96.38 86 LEU A O 1
ATOM 633 N N . VAL A 1 87 ? -11.968 -2.951 10.400 1.00 96.94 87 VAL A N 1
ATOM 634 C CA . VAL A 1 87 ? -12.284 -1.511 10.347 1.00 96.94 87 VAL A CA 1
ATOM 635 C C . VAL A 1 87 ? -12.912 -1.034 11.660 1.00 96.94 87 VAL A C 1
ATOM 637 O O . VAL A 1 87 ? -12.498 -0.021 12.222 1.00 96.94 87 VAL A O 1
ATOM 640 N N . PHE A 1 88 ? -13.872 -1.782 12.206 1.00 95.38 88 PHE A N 1
ATOM 641 C CA . PHE A 1 88 ? -14.571 -1.414 13.446 1.00 95.38 88 PHE A CA 1
ATOM 642 C C . PHE A 1 88 ? -13.685 -1.480 14.692 1.00 95.38 88 PHE A C 1
ATOM 644 O O . PHE A 1 88 ? -13.929 -0.766 15.673 1.00 95.38 88 PHE A O 1
ATOM 651 N N . LEU A 1 89 ? -12.688 -2.361 14.688 1.00 96.31 89 LEU A N 1
ATOM 652 C CA . LEU A 1 89 ? -11.674 -2.441 15.731 1.00 96.31 89 LEU A CA 1
ATOM 653 C C . LEU A 1 89 ? -10.646 -1.312 15.581 1.00 96.31 89 LEU A C 1
ATOM 655 O O . LEU A 1 89 ? -10.261 -0.711 16.581 1.00 96.31 89 LEU A O 1
ATOM 659 N N . ALA A 1 90 ? -10.267 -0.950 14.355 1.00 96.81 90 ALA A N 1
ATOM 660 C CA . ALA A 1 90 ? -9.379 0.179 14.084 1.00 96.81 90 ALA A CA 1
ATOM 661 C C . ALA A 1 90 ? -9.962 1.534 14.531 1.00 96.81 90 ALA A C 1
ATOM 663 O O . ALA A 1 90 ? -9.205 2.435 14.880 1.00 96.81 90 ALA A O 1
ATOM 664 N N . GLU A 1 91 ? -11.293 1.683 14.593 1.00 95.25 91 GLU A N 1
ATOM 665 C CA . GLU A 1 91 ? -11.940 2.884 15.152 1.00 95.25 91 GLU A CA 1
ATOM 666 C C . GLU A 1 91 ? -11.631 3.103 16.647 1.00 95.25 91 GLU A C 1
ATOM 668 O O . GLU A 1 91 ? -11.731 4.230 17.132 1.00 95.25 91 GLU A O 1
ATOM 673 N N . ARG A 1 92 ? -11.306 2.037 17.391 1.00 95.19 92 ARG A N 1
ATOM 674 C CA . ARG A 1 92 ? -11.232 2.048 18.864 1.00 95.19 92 ARG A CA 1
ATOM 675 C C . ARG A 1 92 ? -9.888 1.602 19.440 1.00 95.19 92 ARG A C 1
ATOM 677 O O . ARG A 1 92 ? -9.629 1.847 20.613 1.00 95.19 92 ARG A O 1
ATOM 684 N N . ASP A 1 93 ? -9.048 0.951 18.642 1.00 96.06 93 ASP A N 1
ATOM 685 C CA . ASP A 1 93 ? -7.785 0.360 19.078 1.00 96.06 93 ASP A CA 1
ATOM 686 C C . ASP A 1 93 ? -6.665 0.719 18.093 1.00 96.06 93 ASP A C 1
ATOM 688 O O . ASP A 1 93 ? -6.704 0.359 16.915 1.00 96.06 93 ASP A O 1
ATOM 692 N N . LYS A 1 94 ? -5.632 1.408 18.592 1.00 94.44 94 LYS A N 1
ATOM 693 C CA . LYS A 1 94 ? -4.469 1.827 17.797 1.00 94.44 94 LYS A CA 1
ATOM 694 C C . LYS A 1 94 ? -3.655 0.659 17.244 1.00 94.44 94 LYS A C 1
ATOM 696 O O . LYS A 1 94 ? -3.117 0.763 16.147 1.00 94.44 94 LYS A O 1
ATOM 701 N N . SER A 1 95 ? -3.567 -0.457 17.966 1.00 93.94 95 SER A N 1
ATOM 702 C CA . SER A 1 95 ? -2.912 -1.662 17.461 1.00 93.94 95 SER A CA 1
ATOM 703 C C . SER A 1 95 ? -3.680 -2.231 16.275 1.00 93.94 95 SER A C 1
ATOM 705 O O . SER A 1 95 ? -3.054 -2.649 15.307 1.00 93.94 95 SER A O 1
ATOM 707 N N . LYS A 1 96 ? -5.017 -2.226 16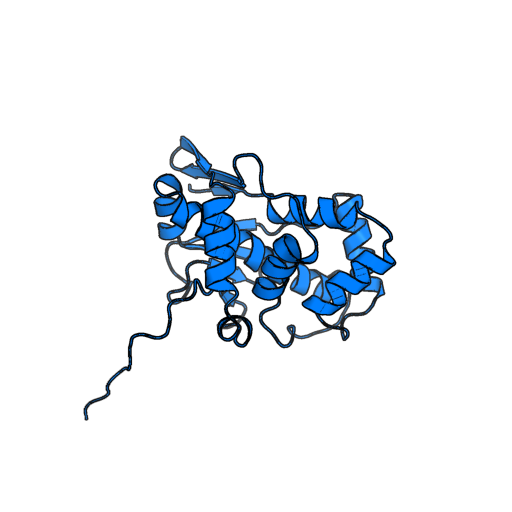.319 1.00 96.38 96 LYS A N 1
ATOM 708 C CA . LYS A 1 96 ? -5.842 -2.666 15.184 1.00 96.38 96 LYS A CA 1
ATOM 709 C C . LYS A 1 96 ? -5.863 -1.648 14.048 1.00 96.38 96 LYS A C 1
ATOM 711 O O . LYS A 1 96 ? -5.864 -2.048 12.890 1.00 96.38 96 LYS A O 1
ATOM 716 N N . ALA A 1 97 ? -5.757 -0.356 14.349 1.00 96.69 97 ALA A N 1
ATOM 717 C CA . ALA A 1 97 ? -5.528 0.676 13.342 1.00 96.69 97 ALA A CA 1
ATOM 718 C C . ALA A 1 97 ? -4.174 0.498 12.633 1.00 96.69 97 ALA A C 1
ATOM 720 O O . ALA A 1 97 ? -4.101 0.654 11.419 1.00 96.69 97 ALA A O 1
ATOM 721 N N . ALA A 1 98 ? -3.117 0.115 13.357 1.00 95.00 98 ALA A N 1
ATOM 722 C CA . ALA A 1 98 ? -1.832 -0.240 12.758 1.00 95.00 98 ALA A CA 1
ATOM 723 C C . ALA A 1 98 ? -1.911 -1.496 11.883 1.00 95.00 98 ALA A C 1
ATOM 725 O O . ALA A 1 98 ? -1.322 -1.503 10.807 1.00 95.00 98 ALA A O 1
ATOM 726 N N . THR A 1 99 ? -2.650 -2.525 12.310 1.00 94.69 99 THR A N 1
ATOM 727 C CA . THR A 1 99 ? -2.914 -3.712 11.481 1.00 94.69 99 THR A CA 1
ATOM 728 C C . THR A 1 99 ? -3.644 -3.337 10.193 1.00 94.69 99 THR A C 1
ATOM 730 O O . THR A 1 99 ? -3.219 -3.750 9.123 1.00 94.69 99 THR A O 1
ATOM 733 N N . LEU A 1 100 ? -4.679 -2.495 10.272 1.00 96.94 100 LEU A N 1
ATOM 734 C CA . LEU A 1 100 ? -5.390 -2.010 9.088 1.00 96.94 100 LEU A CA 1
ATOM 735 C C . LEU A 1 100 ? -4.490 -1.194 8.158 1.00 96.94 100 LEU A C 1
ATOM 737 O O . LEU A 1 100 ? -4.537 -1.387 6.950 1.00 96.94 100 LEU A O 1
ATOM 741 N N . LEU A 1 101 ? -3.666 -0.296 8.701 1.00 96.44 101 LEU A N 1
ATOM 742 C CA . LEU A 1 101 ? -2.693 0.444 7.900 1.00 96.44 101 LEU A CA 1
ATOM 743 C C . LEU A 1 101 ? -1.738 -0.509 7.169 1.00 96.44 101 LEU A C 1
ATOM 745 O O . LEU A 1 101 ? -1.489 -0.312 5.985 1.00 96.44 101 LEU A O 1
ATOM 749 N N . LEU A 1 102 ? -1.215 -1.526 7.857 1.00 94.44 102 LEU A N 1
ATOM 750 C CA . LEU A 1 102 ? -0.314 -2.500 7.249 1.00 94.44 102 LEU A CA 1
ATOM 751 C C . LEU A 1 102 ? -1.003 -3.283 6.125 1.00 94.44 102 LEU A C 1
ATOM 753 O O . LEU A 1 102 ? -0.476 -3.300 5.019 1.00 94.44 102 LEU A O 1
ATOM 757 N N . ALA A 1 103 ? -2.205 -3.808 6.377 1.00 95.00 103 ALA A N 1
ATOM 758 C CA . ALA A 1 103 ? -3.001 -4.503 5.369 1.00 95.00 103 ALA A CA 1
ATOM 759 C C . ALA A 1 103 ? -3.241 -3.625 4.129 1.00 95.00 103 ALA A C 1
ATOM 761 O O . ALA A 1 103 ? -2.981 -4.037 3.009 1.00 95.00 103 ALA A O 1
ATOM 762 N N . LEU A 1 104 ? -3.637 -2.359 4.305 1.00 97.31 104 LEU A N 1
ATOM 763 C CA . LEU A 1 104 ? -3.835 -1.440 3.175 1.00 97.31 104 LEU A CA 1
ATOM 764 C C . LEU A 1 104 ? -2.558 -1.192 2.356 1.00 97.31 104 LEU A C 1
ATOM 766 O O . LEU A 1 104 ? -2.643 -0.926 1.159 1.00 97.31 104 LEU A O 1
ATOM 770 N N . VAL A 1 105 ? -1.382 -1.224 2.986 1.00 96.06 105 VAL A N 1
ATOM 771 C CA . VAL A 1 105 ? -0.094 -1.054 2.297 1.00 96.06 105 VAL A CA 1
ATOM 772 C C . VAL A 1 105 ? 0.287 -2.314 1.526 1.00 96.06 105 VAL A C 1
ATOM 774 O O . VAL A 1 105 ? 0.776 -2.206 0.405 1.00 96.06 105 VAL A O 1
ATOM 777 N N . GLU A 1 106 ? 0.070 -3.479 2.120 1.00 94.31 106 GLU A N 1
ATOM 778 C CA . GLU A 1 106 ? 0.365 -4.789 1.543 1.00 94.31 106 GLU A CA 1
ATOM 779 C C . GLU A 1 106 ? -0.504 -5.090 0.327 1.00 94.31 106 GLU A C 1
ATOM 781 O O . GLU A 1 106 ? 0.021 -5.315 -0.761 1.00 94.31 106 GLU A O 1
ATOM 786 N N . GLU A 1 107 ? -1.820 -4.924 0.458 1.00 95.69 107 GLU A N 1
ATOM 787 C CA . GLU A 1 107 ? -2.758 -5.118 -0.652 1.00 95.69 107 GLU A CA 1
ATOM 788 C C . GLU A 1 107 ? -2.547 -4.087 -1.773 1.00 95.69 107 GLU A C 1
ATOM 790 O O . GLU A 1 107 ? -2.772 -4.356 -2.954 1.00 95.69 107 GLU A O 1
ATOM 795 N N . PHE A 1 108 ? -2.040 -2.896 -1.437 1.00 97.31 108 PHE A N 1
ATOM 796 C CA . PHE A 1 108 ? -1.569 -1.950 -2.448 1.00 97.31 108 PHE A CA 1
ATOM 797 C C . PHE A 1 108 ? -0.282 -2.426 -3.143 1.00 97.31 108 PHE A C 1
ATOM 799 O O . PHE A 1 108 ? -0.087 -2.135 -4.321 1.00 97.31 108 PHE A O 1
ATOM 806 N N . GLY A 1 109 ? 0.592 -3.161 -2.455 1.00 95.75 109 GLY A N 1
ATOM 807 C CA . GLY A 1 109 ? 1.748 -3.826 -3.056 1.00 95.75 109 GLY A CA 1
ATOM 808 C C . GLY A 1 109 ? 1.334 -4.849 -4.113 1.00 95.75 109 GLY A C 1
ATOM 809 O O . GLY A 1 109 ? 1.835 -4.783 -5.235 1.00 95.75 109 GLY A O 1
ATOM 810 N N . HIS A 1 110 ? 0.346 -5.694 -3.813 1.00 94.38 110 HIS A N 1
ATOM 811 C CA . HIS A 1 110 ? -0.246 -6.618 -4.790 1.00 94.38 110 HIS A CA 1
ATOM 812 C C . HIS A 1 110 ? -0.887 -5.883 -5.975 1.00 94.38 110 HIS A C 1
ATOM 814 O O . HIS A 1 110 ? -0.726 -6.277 -7.131 1.00 94.38 110 HIS A O 1
ATOM 820 N N . HIS A 1 111 ? -1.532 -4.740 -5.726 1.00 96.44 111 HIS A N 1
ATOM 821 C CA . HIS A 1 111 ? -2.016 -3.883 -6.807 1.00 96.44 111 HIS A CA 1
ATOM 822 C C . HIS A 1 111 ? -0.890 -3.370 -7.716 1.00 96.44 111 HIS A C 1
ATOM 824 O O . HIS A 1 111 ? -1.036 -3.363 -8.940 1.00 96.44 111 HIS A O 1
ATOM 830 N N . VAL A 1 112 ? 0.238 -2.950 -7.139 1.00 96.88 112 VAL A N 1
ATOM 831 C CA . VAL A 1 112 ? 1.407 -2.507 -7.908 1.00 96.88 112 VAL A CA 1
ATOM 832 C C . VAL A 1 112 ? 1.983 -3.652 -8.742 1.00 96.88 112 VAL A C 1
ATOM 834 O O . VAL A 1 112 ? 2.283 -3.423 -9.914 1.00 96.88 112 VAL A O 1
ATOM 837 N N . ASP A 1 113 ? 2.093 -4.863 -8.191 1.00 95.19 113 ASP A N 1
ATOM 838 C CA . ASP A 1 113 ? 2.546 -6.037 -8.949 1.00 95.19 113 ASP A CA 1
ATOM 839 C C . ASP A 1 113 ? 1.611 -6.341 -10.130 1.00 95.19 113 ASP A C 1
ATOM 841 O O . ASP A 1 113 ? 2.052 -6.435 -11.277 1.00 95.19 113 ASP A O 1
ATOM 845 N N . ASN A 1 114 ? 0.298 -6.352 -9.884 1.00 94.50 114 ASN A N 1
ATOM 846 C CA . ASN A 1 114 ? -0.708 -6.554 -10.924 1.00 94.50 114 ASN A CA 1
ATOM 847 C C . ASN A 1 114 ? -0.586 -5.513 -12.049 1.00 94.50 114 ASN A C 1
ATOM 849 O O . ASN A 1 114 ? -0.607 -5.875 -13.226 1.00 94.50 114 ASN A O 1
ATOM 853 N N . LEU A 1 115 ? -0.405 -4.227 -11.725 1.00 95.44 115 LEU A N 1
ATOM 854 C CA . LEU A 1 115 ? -0.193 -3.187 -12.736 1.00 95.44 115 LEU A CA 1
ATOM 855 C C . LEU A 1 115 ? 1.107 -3.397 -13.519 1.00 95.44 115 LEU A C 1
ATOM 857 O O . LEU A 1 115 ? 1.119 -3.240 -14.738 1.00 95.44 115 LEU A O 1
ATOM 861 N N . LEU A 1 116 ? 2.200 -3.764 -12.852 1.00 95.81 116 LEU A N 1
ATOM 862 C CA . LEU A 1 116 ? 3.478 -4.033 -13.512 1.00 95.81 116 LEU A CA 1
ATOM 863 C C . LEU A 1 116 ? 3.366 -5.170 -14.531 1.00 95.81 116 LEU A C 1
ATOM 865 O O . LEU A 1 116 ? 3.905 -5.058 -15.634 1.00 95.81 116 LEU A O 1
ATOM 869 N N . ARG A 1 117 ? 2.643 -6.231 -14.176 1.00 93.88 117 ARG A N 1
ATOM 870 C CA . ARG A 1 117 ? 2.474 -7.449 -14.977 1.00 93.88 117 ARG A CA 1
ATOM 871 C C . ARG A 1 117 ? 1.440 -7.311 -16.094 1.00 93.88 117 ARG A C 1
ATOM 873 O O . ARG A 1 117 ? 1.644 -7.849 -17.177 1.00 93.88 117 ARG A O 1
ATOM 880 N N . THR A 1 118 ? 0.368 -6.552 -15.857 1.00 92.50 118 THR A N 1
ATOM 881 C CA . THR A 1 118 ? -0.781 -6.478 -16.782 1.00 92.50 118 THR A CA 1
ATOM 882 C C . THR A 1 118 ? -0.920 -5.154 -17.529 1.00 92.50 118 THR A C 1
ATOM 884 O O . THR A 1 118 ? -1.280 -5.150 -18.700 1.00 92.50 118 THR A O 1
ATOM 887 N N . GLU A 1 119 ? -0.680 -4.021 -16.868 1.00 93.56 119 GLU A N 1
ATOM 888 C CA . GLU A 1 119 ? -0.903 -2.689 -17.446 1.00 93.56 119 GLU A CA 1
ATOM 889 C C . GLU A 1 119 ? 0.365 -2.158 -18.120 1.00 93.56 119 GLU A C 1
ATOM 891 O O . GLU A 1 119 ? 0.327 -1.576 -19.201 1.00 93.56 119 GLU A O 1
ATOM 896 N N . TYR A 1 120 ? 1.508 -2.357 -17.466 1.00 94.88 120 TYR A N 1
ATOM 897 C CA . TYR A 1 120 ? 2.796 -1.823 -17.901 1.00 94.88 120 TYR A CA 1
ATOM 898 C C . TYR A 1 120 ? 3.671 -2.854 -18.618 1.00 94.88 120 TYR A C 1
ATOM 900 O O . TYR A 1 120 ? 4.750 -2.516 -19.110 1.00 94.88 120 TYR A O 1
ATOM 908 N N . SER A 1 121 ? 3.211 -4.100 -18.697 1.00 93.00 121 SER A N 1
ATOM 909 C CA . SER A 1 121 ? 3.809 -5.159 -19.501 1.00 93.00 121 SER A CA 1
ATOM 910 C C . SER A 1 121 ? 2.746 -6.180 -19.913 1.00 93.00 121 SER A C 1
ATOM 912 O O . SER A 1 121 ? 1.565 -6.010 -19.632 1.00 93.00 121 SER A O 1
ATOM 914 N N . SER A 1 122 ? 3.172 -7.227 -20.615 1.00 87.19 122 SER A N 1
ATOM 915 C CA . SER A 1 122 ? 2.347 -8.404 -20.919 1.00 87.19 122 SER A CA 1
ATOM 916 C C . SER A 1 122 ? 2.906 -9.649 -20.226 1.00 87.19 122 SER A C 1
ATOM 918 O O . SER A 1 122 ? 2.805 -10.756 -20.750 1.00 87.19 122 SER A O 1
ATOM 920 N N . GLN A 1 123 ? 3.580 -9.454 -19.089 1.00 80.19 123 GLN A N 1
ATOM 921 C CA . GLN A 1 123 ? 4.154 -10.538 -18.307 1.00 80.19 123 GLN A CA 1
ATOM 922 C C . GLN A 1 123 ? 3.031 -11.200 -17.511 1.00 80.19 123 GLN A C 1
ATOM 924 O O . GLN A 1 123 ? 2.623 -10.703 -16.468 1.00 80.19 123 GLN A O 1
ATOM 929 N N . GLU A 1 124 ? 2.528 -12.325 -18.006 1.00 70.31 124 GLU A N 1
ATOM 930 C CA . GLU A 1 124 ? 1.538 -13.106 -17.272 1.00 70.31 124 GLU A CA 1
ATOM 931 C C . GLU A 1 124 ? 2.147 -13.761 -16.026 1.00 70.31 124 GLU A C 1
ATOM 933 O O . GLU A 1 124 ? 3.359 -14.001 -15.936 1.00 70.31 124 GLU A O 1
ATOM 938 N N . GLY A 1 125 ? 1.269 -14.078 -15.077 1.00 67.00 125 GLY A N 1
ATOM 939 C CA . GLY A 1 125 ? 1.613 -14.750 -13.835 1.00 67.00 125 GLY A CA 1
ATOM 940 C C . GLY A 1 125 ? 1.574 -13.827 -12.628 1.00 67.00 125 GLY A C 1
ATOM 941 O O . GLY A 1 125 ? 1.163 -12.672 -12.700 1.00 67.00 125 GLY A O 1
ATOM 942 N N . ASP A 1 126 ? 1.990 -14.401 -11.515 1.00 65.75 126 ASP A N 1
ATOM 943 C CA . ASP A 1 126 ? 2.098 -13.764 -10.215 1.00 65.75 126 ASP A CA 1
ATOM 944 C C . ASP A 1 126 ? 3.565 -13.825 -9.803 1.00 65.75 126 ASP A C 1
ATOM 946 O O . ASP A 1 126 ? 4.302 -14.709 -10.269 1.00 65.75 126 ASP A O 1
ATOM 950 N N . GLY A 1 127 ? 4.003 -12.898 -8.965 1.00 61.22 127 GLY A N 1
ATOM 951 C CA . GLY A 1 127 ? 5.349 -12.990 -8.438 1.00 61.22 127 GLY A CA 1
ATOM 952 C C . GLY A 1 127 ? 5.544 -14.276 -7.604 1.00 61.22 127 GLY A C 1
ATOM 953 O O . GLY A 1 127 ? 4.589 -14.930 -7.171 1.00 61.22 127 GLY A O 1
ATOM 954 N N . PRO A 1 128 ? 6.796 -14.742 -7.450 1.00 58.69 128 PRO A N 1
ATOM 955 C CA . PRO A 1 128 ? 7.089 -16.023 -6.811 1.00 58.69 128 PRO A CA 1
ATOM 956 C C . PRO A 1 128 ? 6.956 -16.016 -5.275 1.00 58.69 128 PRO A C 1
ATOM 958 O O . PRO A 1 128 ? 7.207 -17.052 -4.654 1.00 58.69 128 PRO A O 1
ATOM 961 N N . ARG A 1 129 ? 6.664 -14.874 -4.642 1.00 68.69 129 ARG A N 1
ATOM 962 C CA . ARG A 1 129 ? 6.633 -14.680 -3.182 1.00 68.69 129 ARG A CA 1
ATOM 963 C C . ARG A 1 129 ? 5.317 -14.014 -2.763 1.00 68.69 129 ARG A C 1
ATOM 965 O O . ARG A 1 129 ? 4.348 -14.034 -3.499 1.00 68.69 129 ARG A O 1
ATOM 972 N N . ASP A 1 130 ? 5.277 -13.509 -1.534 1.00 78.00 130 ASP A N 1
ATOM 973 C CA . ASP A 1 130 ? 4.291 -12.520 -1.111 1.00 78.00 130 ASP A CA 1
ATOM 974 C C . ASP A 1 130 ? 4.857 -11.120 -1.411 1.00 78.00 130 ASP A C 1
ATOM 976 O O . ASP A 1 130 ? 5.568 -10.509 -0.599 1.00 78.00 130 ASP A O 1
ATOM 980 N N . GLU A 1 131 ? 4.659 -10.647 -2.646 1.00 83.38 131 GLU A N 1
ATOM 981 C CA . GLU A 1 131 ? 5.179 -9.351 -3.092 1.00 83.38 131 GLU A CA 1
ATOM 982 C C . GLU A 1 131 ? 4.563 -8.187 -2.318 1.00 83.38 131 GLU A C 1
ATOM 984 O O . GLU A 1 131 ? 5.234 -7.168 -2.138 1.00 83.38 131 GLU A O 1
ATOM 989 N N . GLY A 1 132 ? 3.325 -8.330 -1.841 1.00 88.00 132 GLY A N 1
ATOM 990 C CA . GLY A 1 132 ? 2.648 -7.345 -1.008 1.00 88.00 132 GLY A CA 1
ATOM 991 C C . GLY A 1 132 ? 3.375 -7.148 0.318 1.00 88.00 132 GLY A C 1
ATOM 992 O O . GLY A 1 132 ? 3.739 -6.016 0.668 1.00 88.00 132 GLY A O 1
ATOM 993 N N . ALA A 1 133 ? 3.650 -8.238 1.036 1.00 88.25 133 ALA A N 1
ATOM 994 C CA . ALA A 1 133 ? 4.336 -8.194 2.324 1.00 88.25 133 ALA A CA 1
ATOM 995 C C . ALA A 1 133 ? 5.781 -7.688 2.172 1.00 88.25 133 ALA A C 1
ATOM 997 O O . ALA A 1 133 ? 6.252 -6.834 2.939 1.00 88.25 133 ALA A O 1
ATOM 998 N N . GLU A 1 134 ? 6.498 -8.159 1.144 1.00 89.44 134 GLU A N 1
ATOM 999 C CA . GLU A 1 134 ? 7.845 -7.671 0.831 1.00 89.44 134 GLU A CA 1
ATOM 1000 C C . GLU A 1 134 ? 7.841 -6.193 0.434 1.00 89.44 134 GLU A C 1
ATOM 1002 O O . GLU A 1 134 ? 8.735 -5.442 0.840 1.00 89.44 134 GLU A O 1
ATOM 1007 N N . PHE A 1 135 ? 6.825 -5.740 -0.303 1.00 93.56 135 PHE A N 1
ATOM 1008 C CA . PHE A 1 135 ? 6.633 -4.336 -0.637 1.00 93.56 135 PHE A CA 1
ATOM 1009 C C . PHE A 1 135 ? 6.409 -3.492 0.616 1.00 93.56 135 PHE A C 1
ATOM 1011 O O . PHE A 1 135 ? 7.113 -2.497 0.802 1.00 93.56 135 PHE A O 1
ATOM 1018 N N . ALA A 1 136 ? 5.487 -3.882 1.499 1.00 92.81 136 ALA A N 1
ATOM 1019 C CA . ALA A 1 136 ? 5.192 -3.146 2.726 1.00 92.81 136 ALA A CA 1
ATOM 1020 C C . ALA A 1 136 ? 6.440 -3.007 3.612 1.00 92.81 136 ALA A C 1
ATOM 1022 O O . ALA A 1 136 ? 6.757 -1.912 4.098 1.00 92.81 136 ALA A O 1
ATOM 1023 N N . HIS A 1 137 ? 7.209 -4.090 3.756 1.00 90.88 137 HIS A N 1
ATOM 1024 C CA . HIS A 1 137 ? 8.494 -4.068 4.446 1.00 90.88 137 HIS A CA 1
ATOM 1025 C C . HIS A 1 137 ? 9.511 -3.160 3.752 1.00 90.88 137 HIS A C 1
ATOM 1027 O O . HIS A 1 137 ? 10.095 -2.281 4.392 1.00 90.88 137 HIS A O 1
ATOM 1033 N N . ALA A 1 138 ? 9.742 -3.345 2.452 1.00 92.88 138 ALA A N 1
ATOM 1034 C CA . ALA A 1 138 ? 10.730 -2.575 1.707 1.00 92.88 138 ALA A CA 1
ATOM 1035 C C . ALA A 1 138 ? 10.406 -1.077 1.728 1.00 92.88 138 ALA A C 1
ATOM 1037 O O . ALA A 1 138 ? 11.309 -0.266 1.940 1.00 92.88 138 ALA A O 1
ATOM 1038 N N . LEU A 1 139 ? 9.132 -0.709 1.586 1.00 94.62 139 LEU A N 1
ATOM 1039 C CA . LEU A 1 139 ? 8.660 0.670 1.545 1.00 94.62 139 LEU A CA 1
ATOM 1040 C C . LEU A 1 139 ? 9.041 1.445 2.809 1.00 94.62 139 LEU A C 1
ATOM 1042 O O . LEU A 1 139 ? 9.625 2.529 2.717 1.00 94.62 139 LEU A O 1
ATOM 1046 N N . PHE A 1 140 ? 8.761 0.883 3.985 1.00 91.38 140 PHE A N 1
ATOM 1047 C CA . PHE A 1 140 ? 8.969 1.581 5.255 1.00 91.38 140 PHE A CA 1
ATOM 1048 C C . PHE A 1 140 ? 10.322 1.300 5.908 1.00 91.38 140 PHE A C 1
ATOM 1050 O O . PHE A 1 140 ? 10.878 2.199 6.536 1.00 91.38 140 PHE A O 1
ATOM 1057 N N . PHE A 1 141 ? 10.889 0.105 5.740 1.00 88.75 141 PHE A N 1
ATOM 1058 C CA . PHE A 1 141 ? 12.169 -0.251 6.353 1.00 88.75 141 PHE A CA 1
ATOM 1059 C C . PHE A 1 141 ? 13.357 0.102 5.451 1.00 88.75 141 PHE A C 1
ATOM 1061 O O . PHE A 1 141 ? 14.244 0.857 5.843 1.00 88.75 141 PHE A O 1
ATOM 1068 N N . SER A 1 142 ? 13.377 -0.406 4.216 1.00 89.69 142 SER A N 1
ATOM 1069 C CA . SER A 1 142 ? 14.541 -0.276 3.327 1.00 89.69 142 SER A CA 1
ATOM 1070 C C . SER A 1 142 ? 14.575 1.049 2.566 1.00 89.69 142 SER A C 1
ATOM 1072 O O . SER A 1 142 ? 15.633 1.654 2.403 1.00 89.69 142 SER A O 1
ATOM 1074 N N . TRP A 1 143 ? 13.428 1.511 2.072 1.00 93.31 143 TRP A N 1
ATOM 1075 C CA . TRP A 1 143 ? 13.308 2.736 1.278 1.00 93.31 143 TRP A CA 1
ATOM 1076 C C . TRP A 1 143 ? 12.945 3.949 2.130 1.00 93.31 143 TRP A C 1
ATOM 1078 O O . TRP A 1 143 ? 12.928 5.065 1.603 1.00 93.31 143 TRP A O 1
ATOM 1088 N N . GLN A 1 144 ? 12.690 3.730 3.425 1.00 89.38 144 GLN A N 1
ATOM 1089 C CA . GLN A 1 144 ? 12.446 4.765 4.427 1.00 89.38 144 GLN A CA 1
ATOM 1090 C C . GLN A 1 144 ? 11.406 5.776 3.929 1.00 89.38 144 GLN A C 1
ATOM 1092 O O . GLN A 1 144 ? 11.636 6.991 3.904 1.00 89.38 144 GLN A O 1
ATOM 1097 N N . ALA A 1 145 ? 10.284 5.280 3.400 1.00 89.50 145 ALA A N 1
ATOM 1098 C CA . ALA A 1 145 ? 9.132 6.129 3.152 1.00 89.50 145 ALA A CA 1
ATOM 1099 C C . ALA A 1 145 ? 8.716 6.807 4.466 1.00 89.50 145 ALA A C 1
ATOM 1101 O O . ALA A 1 145 ? 8.773 6.173 5.524 1.00 89.50 145 ALA A O 1
ATOM 1102 N N . PRO A 1 146 ? 8.337 8.095 4.425 1.00 83.62 146 PRO A N 1
ATOM 1103 C CA . PRO A 1 146 ? 7.881 8.770 5.625 1.00 83.62 146 PRO A CA 1
ATOM 1104 C C . PRO A 1 146 ? 6.646 8.032 6.166 1.00 83.62 146 PRO A C 1
ATOM 1106 O O . PRO A 1 146 ? 5.715 7.775 5.395 1.00 83.62 146 PRO A O 1
ATOM 1109 N N . PRO A 1 147 ? 6.615 7.669 7.460 1.00 76.19 147 PRO A N 1
ATOM 1110 C CA . PRO A 1 147 ? 5.408 7.119 8.053 1.00 76.19 147 PRO A CA 1
ATOM 1111 C C . PRO A 1 147 ? 4.291 8.173 7.996 1.00 76.19 147 PRO A C 1
ATOM 1113 O O . PRO A 1 147 ? 4.583 9.375 8.004 1.00 76.19 147 PRO A O 1
ATOM 1116 N N . PRO A 1 148 ? 3.014 7.760 7.959 1.00 78.88 148 PRO A N 1
ATOM 1117 C CA . PRO A 1 148 ? 1.910 8.709 7.995 1.00 78.88 148 PRO A CA 1
ATOM 1118 C C . PRO A 1 148 ? 2.000 9.590 9.251 1.00 78.88 148 PRO A C 1
ATOM 1120 O O . PRO A 1 148 ? 2.072 9.091 10.372 1.00 78.88 148 PRO A O 1
ATOM 1123 N N . SER A 1 149 ? 2.000 10.911 9.057 1.00 76.00 149 SER A N 1
ATOM 1124 C CA . SER A 1 149 ? 2.061 11.921 10.128 1.00 76.00 149 SER A CA 1
ATOM 1125 C C . SER A 1 149 ? 0.679 12.349 10.643 1.00 76.00 149 SER A C 1
ATOM 1127 O O . SER A 1 149 ? 0.574 13.204 11.521 1.00 76.00 149 SER A O 1
ATOM 1129 N N . GLY A 1 150 ? -0.386 11.755 10.104 1.00 88.06 150 GLY A N 1
ATOM 1130 C CA . GLY A 1 150 ? -1.778 12.047 10.424 1.00 88.06 150 GLY A CA 1
ATOM 1131 C C . GLY A 1 150 ? -2.684 10.849 10.128 1.00 88.06 150 GLY A C 1
ATOM 1132 O O . GLY A 1 150 ? -2.193 9.722 10.023 1.00 88.06 150 GLY A O 1
ATOM 1133 N N . PRO A 1 151 ? -4.004 11.066 10.003 1.00 95.38 151 PRO A N 1
ATOM 1134 C CA . PRO A 1 151 ? -4.932 10.005 9.639 1.00 95.38 151 PRO A CA 1
ATOM 1135 C C . PRO A 1 151 ? -4.527 9.325 8.334 1.00 95.38 151 PRO A C 1
ATOM 1137 O O . PRO A 1 151 ? -4.259 10.004 7.345 1.00 95.38 151 PRO A O 1
ATOM 1140 N N . PHE A 1 152 ? -4.501 7.995 8.332 1.00 96.31 152 PHE A N 1
ATOM 1141 C CA . PHE A 1 152 ? -4.136 7.211 7.151 1.00 96.31 152 PHE A CA 1
ATOM 1142 C C . PHE A 1 152 ? -5.355 6.802 6.321 1.00 96.31 152 PHE A C 1
ATOM 1144 O O . PHE A 1 152 ? -5.210 6.436 5.156 1.00 96.31 152 PHE A O 1
ATOM 1151 N N . ALA A 1 153 ? -6.553 6.838 6.907 1.00 97.38 153 ALA A N 1
ATOM 1152 C CA . ALA A 1 153 ? -7.787 6.500 6.215 1.00 97.38 153 ALA A CA 1
ATOM 1153 C C . ALA A 1 153 ? -8.979 7.303 6.743 1.00 97.38 153 ALA A C 1
ATOM 1155 O O . ALA A 1 153 ? -9.013 7.737 7.900 1.00 97.38 153 ALA A O 1
ATOM 1156 N N . THR A 1 154 ? -9.983 7.467 5.887 1.00 97.62 154 THR A N 1
ATOM 1157 C CA . THR A 1 154 ? -11.295 8.010 6.240 1.00 97.62 154 THR A CA 1
ATOM 1158 C C . THR A 1 154 ? -12.336 6.911 6.103 1.00 97.62 154 THR A C 1
ATOM 1160 O O . THR A 1 154 ? -12.488 6.323 5.035 1.00 97.62 154 THR A O 1
ATOM 1163 N N . PHE A 1 155 ? -13.064 6.645 7.183 1.00 97.25 155 PHE A N 1
ATOM 1164 C CA . PHE A 1 155 ? -14.166 5.695 7.215 1.00 97.25 155 PHE A CA 1
ATOM 1165 C C . PHE A 1 155 ? -15.495 6.432 7.382 1.00 97.25 155 PHE A C 1
ATOM 1167 O O . PHE A 1 155 ? -15.666 7.233 8.301 1.00 97.25 155 PHE A O 1
ATOM 1174 N N . VAL A 1 156 ? -16.448 6.169 6.492 1.00 96.12 156 VAL A N 1
ATOM 1175 C CA . VAL A 1 156 ? -17.792 6.747 6.521 1.00 96.12 156 VAL A CA 1
ATOM 1176 C C . VAL A 1 156 ? -18.805 5.645 6.796 1.00 96.12 156 VAL A C 1
ATOM 1178 O O . VAL A 1 156 ? -18.914 4.693 6.024 1.00 96.12 156 VAL A O 1
ATOM 1181 N N . ARG A 1 157 ? -19.591 5.793 7.868 1.00 93.69 157 ARG A N 1
ATOM 1182 C CA . ARG A 1 157 ? -20.679 4.873 8.233 1.00 93.69 157 ARG A CA 1
ATOM 1183 C C . ARG A 1 157 ? -21.884 5.658 8.726 1.00 93.69 157 ARG A C 1
ATOM 1185 O O . ARG A 1 157 ? -21.769 6.449 9.655 1.00 93.69 157 ARG A O 1
ATOM 1192 N N . ALA A 1 158 ? -23.046 5.418 8.116 1.00 90.50 158 ALA A N 1
ATOM 1193 C CA . ALA A 1 158 ? -24.307 6.082 8.473 1.00 90.50 1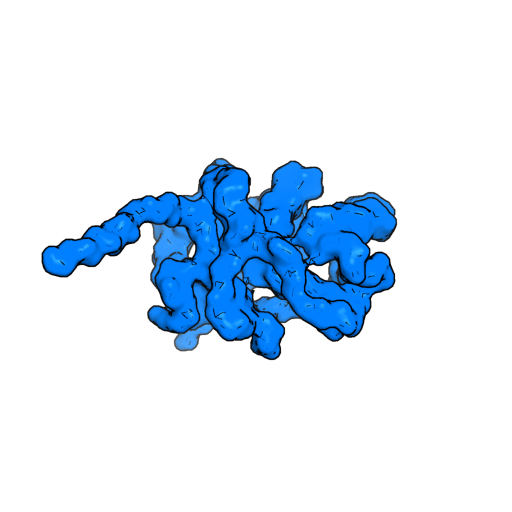58 ALA A CA 1
ATOM 1194 C C . ALA A 1 158 ? -24.187 7.624 8.543 1.00 90.50 158 ALA A C 1
ATOM 1196 O O . ALA A 1 158 ? -24.689 8.258 9.464 1.00 90.50 158 ALA A O 1
ATOM 1197 N N . GLY A 1 159 ? -23.456 8.224 7.594 1.00 90.06 159 GLY A N 1
ATOM 1198 C CA . GLY A 1 159 ? -23.213 9.672 7.538 1.00 90.06 159 GLY A CA 1
ATOM 1199 C C . GLY A 1 159 ? -22.146 10.192 8.509 1.00 90.06 159 GLY A C 1
ATOM 1200 O O . GLY A 1 159 ? -21.693 11.323 8.360 1.00 90.06 159 GLY A O 1
ATOM 1201 N N . ARG A 1 160 ? -21.682 9.376 9.464 1.00 93.12 160 ARG A N 1
ATOM 1202 C CA . ARG A 1 160 ? -20.576 9.734 10.353 1.00 93.12 160 ARG A CA 1
ATOM 1203 C C . ARG A 1 160 ? -19.243 9.515 9.647 1.00 93.12 160 ARG A C 1
ATOM 1205 O O . ARG A 1 160 ? -18.974 8.419 9.161 1.00 93.12 160 ARG A O 1
ATOM 1212 N N . VAL A 1 161 ? -18.413 10.554 9.643 1.00 95.94 161 VAL A N 1
ATOM 1213 C CA . VAL A 1 161 ? -17.038 10.522 9.135 1.00 95.94 161 VAL A CA 1
ATOM 1214 C C . VAL A 1 161 ? -16.088 10.285 10.304 1.00 95.94 161 VAL A C 1
ATOM 1216 O O . VAL A 1 161 ? -16.063 11.062 11.257 1.00 95.94 161 VAL A O 1
ATOM 1219 N N . GLN A 1 162 ? -15.298 9.221 10.226 1.00 95.38 162 GLN A N 1
ATOM 1220 C CA . GLN A 1 162 ? -14.269 8.873 11.194 1.00 95.38 162 GLN A CA 1
ATOM 1221 C C . GLN A 1 162 ? -12.906 8.881 10.502 1.00 95.38 162 GLN A C 1
ATOM 1223 O O . GLN A 1 162 ? -12.702 8.221 9.487 1.00 95.38 162 GLN A O 1
ATOM 1228 N N . ARG A 1 163 ? -11.956 9.631 11.062 1.00 96.75 163 ARG A N 1
ATOM 1229 C CA . ARG A 1 163 ? -10.561 9.620 10.614 1.00 96.75 163 ARG A CA 1
ATOM 1230 C C . ARG A 1 163 ? -9.803 8.577 11.427 1.00 96.75 163 ARG A C 1
ATOM 1232 O O . ARG A 1 163 ? -9.807 8.650 12.657 1.00 96.75 163 ARG A O 1
ATOM 1239 N N . LEU A 1 164 ? -9.226 7.595 10.745 1.00 97.12 164 LEU A N 1
ATOM 1240 C CA . LEU A 1 164 ? -8.476 6.504 11.356 1.00 97.12 164 LEU A CA 1
ATOM 1241 C C . LEU A 1 164 ? -7.003 6.889 11.427 1.00 97.12 164 LEU A C 1
ATOM 1243 O O . LEU A 1 164 ? -6.404 7.286 10.426 1.00 97.12 164 LEU A O 1
ATOM 1247 N N . SER A 1 165 ? -6.433 6.751 12.617 1.00 96.12 165 SER A N 1
ATOM 1248 C CA . SER A 1 165 ? -5.046 7.098 12.899 1.00 96.12 165 SER A CA 1
ATOM 1249 C C . SER A 1 165 ? -4.411 6.015 13.756 1.00 96.12 165 SER A C 1
ATOM 1251 O O . SER A 1 165 ? -5.053 5.429 14.626 1.00 96.12 165 SER A O 1
ATOM 1253 N N . THR A 1 166 ? -3.122 5.806 13.548 1.00 94.38 166 THR A N 1
ATOM 1254 C CA . THR A 1 166 ? -2.246 5.068 14.458 1.00 94.38 166 THR A CA 1
ATOM 1255 C C . THR A 1 166 ? -1.019 5.933 14.754 1.00 94.38 166 THR A C 1
ATOM 1257 O O . THR A 1 166 ? -0.917 7.050 14.248 1.00 94.38 166 THR A O 1
ATOM 1260 N N . ASP A 1 167 ? -0.099 5.450 15.581 1.00 90.81 167 ASP A N 1
ATOM 1261 C CA . ASP A 1 167 ? 1.213 6.066 15.763 1.00 90.81 167 ASP A CA 1
ATOM 1262 C C . ASP A 1 167 ? 2.343 5.161 15.255 1.00 90.81 167 ASP A C 1
ATOM 1264 O O . ASP A 1 167 ? 2.165 3.966 14.995 1.00 90.81 167 ASP A O 1
ATOM 1268 N N . ALA A 1 168 ? 3.520 5.768 15.082 1.00 88.00 168 ALA A N 1
ATOM 1269 C CA . ALA A 1 168 ? 4.688 5.104 14.519 1.00 88.00 168 ALA A CA 1
ATOM 1270 C C . ALA A 1 168 ? 5.118 3.877 15.336 1.00 88.00 168 ALA A C 1
ATOM 1272 O O . ALA A 1 168 ? 5.561 2.895 14.749 1.00 88.00 168 ALA A O 1
ATOM 1273 N N . ALA A 1 169 ? 4.946 3.896 16.663 1.00 90.50 169 ALA A N 1
ATOM 1274 C CA . ALA A 1 169 ? 5.318 2.776 17.520 1.00 90.50 169 ALA A CA 1
ATOM 1275 C C . ALA A 1 169 ? 4.414 1.558 17.274 1.00 90.50 169 ALA A C 1
ATOM 1277 O O . ALA A 1 169 ? 4.915 0.448 17.080 1.00 90.50 169 ALA A O 1
ATOM 1278 N N . PHE A 1 170 ? 3.090 1.751 17.218 1.00 91.62 170 PHE A N 1
ATOM 1279 C CA . PHE A 1 170 ? 2.169 0.665 16.867 1.00 91.62 170 PHE A CA 1
ATOM 1280 C C . PHE A 1 170 ? 2.392 0.162 15.441 1.00 91.62 170 PHE A C 1
ATOM 1282 O O . PHE A 1 170 ? 2.378 -1.050 15.227 1.00 91.62 170 PHE A O 1
ATOM 1289 N N . PHE A 1 171 ? 2.638 1.059 14.483 1.00 90.75 171 PHE A N 1
ATOM 1290 C CA . PHE A 1 171 ? 2.894 0.663 13.099 1.00 90.75 171 PHE A CA 1
ATOM 1291 C C . PHE A 1 171 ? 4.195 -0.133 12.947 1.00 90.75 171 PHE A C 1
ATOM 1293 O O . PHE A 1 171 ? 4.180 -1.212 12.363 1.00 90.75 171 PHE A O 1
ATOM 1300 N N . GLN A 1 172 ? 5.300 0.322 13.545 1.00 88.31 172 GLN A N 1
ATOM 1301 C CA . GLN A 1 172 ? 6.566 -0.419 13.544 1.00 88.31 172 GLN A CA 1
ATOM 1302 C C . GLN A 1 172 ? 6.419 -1.795 14.191 1.00 88.31 172 GLN A C 1
ATOM 1304 O O . GLN A 1 172 ? 6.956 -2.773 13.679 1.00 88.31 172 GLN A O 1
ATOM 1309 N N . LYS A 1 173 ? 5.658 -1.896 15.285 1.00 88.50 173 LYS A N 1
ATOM 1310 C CA . LYS A 1 173 ? 5.388 -3.176 15.946 1.00 88.50 173 LYS A CA 1
ATOM 1311 C C . LYS A 1 173 ? 4.553 -4.114 15.074 1.00 88.50 173 LYS A C 1
ATOM 1313 O O . LYS A 1 173 ? 4.822 -5.312 15.059 1.00 88.50 173 LYS A O 1
ATOM 1318 N N . ALA A 1 174 ? 3.541 -3.594 14.377 1.00 87.81 174 ALA A N 1
ATOM 1319 C CA . ALA A 1 174 ? 2.743 -4.371 13.430 1.00 87.81 174 ALA A CA 1
ATOM 1320 C C . ALA A 1 174 ? 3.616 -4.881 12.277 1.00 87.81 174 ALA A C 1
ATOM 1322 O O . ALA A 1 174 ? 3.626 -6.081 12.014 1.00 87.81 174 ALA A O 1
ATOM 1323 N N . LEU A 1 175 ? 4.429 -3.997 11.691 1.00 86.12 175 LEU A N 1
ATOM 1324 C CA . LEU A 1 175 ? 5.372 -4.338 10.632 1.00 86.12 175 LEU A CA 1
ATOM 1325 C C . LEU A 1 175 ? 6.361 -5.416 11.098 1.00 86.12 175 LEU A C 1
ATOM 1327 O O . LEU A 1 175 ? 6.503 -6.434 10.442 1.00 86.12 175 LEU A O 1
ATOM 1331 N N . GLN A 1 176 ? 6.999 -5.263 12.260 1.00 83.94 176 GLN A N 1
ATOM 1332 C CA . GLN A 1 176 ? 7.943 -6.257 12.797 1.00 83.94 176 GLN A CA 1
ATOM 1333 C C . GLN A 1 176 ? 7.319 -7.639 13.022 1.00 83.94 176 GLN A C 1
ATOM 1335 O O . GLN A 1 176 ? 7.968 -8.645 12.757 1.00 83.94 176 GLN A O 1
ATOM 1340 N N . ARG A 1 177 ? 6.077 -7.696 13.519 1.00 79.38 177 ARG A N 1
ATOM 1341 C CA . ARG A 1 177 ? 5.370 -8.965 13.753 1.00 79.38 177 ARG A CA 1
ATOM 1342 C C . ARG A 1 177 ? 5.089 -9.708 12.453 1.00 79.38 177 ARG A C 1
ATOM 1344 O O . ARG A 1 177 ? 5.406 -10.882 12.370 1.00 79.38 177 ARG A O 1
ATOM 1351 N N . HIS A 1 178 ? 4.550 -8.993 11.473 1.00 73.19 178 HIS A N 1
ATOM 1352 C CA . HIS A 1 178 ? 4.164 -9.537 10.174 1.00 73.19 178 HIS A CA 1
ATOM 1353 C C . HIS A 1 178 ? 5.381 -9.906 9.302 1.00 73.19 178 HIS A C 1
ATOM 1355 O O . HIS A 1 178 ? 5.346 -10.772 8.442 1.00 73.19 178 HIS A O 1
ATOM 1361 N N . THR A 1 179 ? 6.523 -9.263 9.545 1.00 65.38 179 THR A N 1
ATOM 1362 C CA . THR A 1 179 ? 7.722 -9.418 8.711 1.00 65.38 179 THR A CA 1
ATOM 1363 C C . THR A 1 179 ? 8.689 -10.506 9.184 1.00 65.38 179 THR A C 1
ATOM 1365 O O . THR A 1 179 ? 9.802 -10.600 8.647 1.00 65.38 179 THR A O 1
ATOM 1368 N N . GLY A 1 180 ? 8.285 -11.338 10.154 1.00 62.75 180 GLY A N 1
ATOM 1369 C CA . GLY A 1 180 ? 9.023 -12.531 10.565 1.00 62.75 180 GLY A CA 1
ATOM 1370 C C . GLY A 1 180 ? 9.260 -13.476 9.379 1.00 62.75 180 GLY A C 1
ATOM 1371 O O . GLY A 1 180 ? 8.355 -13.746 8.602 1.00 62.75 180 GLY A O 1
ATOM 1372 N N . VAL A 1 181 ? 10.492 -13.980 9.231 1.00 50.78 181 VAL A N 1
ATOM 1373 C CA . VAL A 1 181 ? 11.018 -14.681 8.031 1.00 50.78 181 VAL A CA 1
ATOM 1374 C C . VAL A 1 181 ? 10.143 -15.839 7.509 1.00 50.78 181 VAL A C 1
ATOM 1376 O O . VAL A 1 181 ? 10.245 -16.186 6.337 1.00 50.78 181 VAL A O 1
ATOM 1379 N N . GLN A 1 182 ? 9.282 -16.440 8.338 1.00 46.81 182 GLN A N 1
ATOM 1380 C CA . GLN A 1 182 ? 8.397 -17.533 7.910 1.00 46.81 182 GLN A CA 1
ATOM 1381 C C . GLN A 1 182 ? 7.091 -17.081 7.243 1.00 46.81 182 GLN A C 1
ATOM 1383 O O . GLN A 1 182 ? 6.515 -17.870 6.500 1.00 46.81 182 GLN A O 1
ATOM 1388 N N . GLU A 1 183 ? 6.635 -15.849 7.472 1.00 51.56 183 GLU A N 1
ATOM 1389 C CA . GLU A 1 183 ? 5.353 -15.354 6.942 1.00 51.56 183 GLU A CA 1
ATOM 1390 C C . GLU A 1 183 ? 5.500 -14.860 5.497 1.00 51.56 183 GLU A C 1
ATOM 1392 O O . GLU A 1 183 ? 4.690 -15.210 4.651 1.00 51.56 183 GLU A O 1
ATOM 1397 N N . ARG A 1 184 ? 6.636 -14.236 5.147 1.00 53.19 184 ARG A N 1
ATOM 1398 C CA . ARG A 1 184 ? 6.934 -13.776 3.769 1.00 53.19 184 ARG A CA 1
ATOM 1399 C C . ARG A 1 184 ? 7.129 -14.893 2.733 1.00 53.19 184 ARG A C 1
ATOM 1401 O O . ARG A 1 184 ? 7.362 -14.626 1.556 1.00 53.19 184 ARG A O 1
ATOM 1408 N N . ALA A 1 185 ? 7.149 -16.149 3.178 1.00 51.16 185 ALA A N 1
ATOM 1409 C CA . ALA A 1 185 ? 7.447 -17.302 2.336 1.00 51.16 185 ALA A CA 1
ATOM 1410 C C . ALA A 1 185 ? 6.194 -17.947 1.721 1.00 51.16 185 ALA A C 1
ATOM 1412 O O . ALA A 1 185 ? 6.343 -18.865 0.911 1.00 51.16 185 ALA A O 1
ATOM 1413 N N . ARG A 1 186 ? 4.979 -17.538 2.121 1.00 57.81 186 ARG A N 1
ATOM 1414 C CA . ARG A 1 186 ? 3.723 -18.134 1.646 1.00 57.81 186 ARG A CA 1
ATOM 1415 C C . ARG A 1 186 ? 2.627 -17.080 1.514 1.00 57.81 186 ARG A C 1
ATOM 1417 O O . ARG A 1 186 ? 1.999 -16.734 2.502 1.00 57.81 186 ARG A O 1
ATOM 1424 N N . ASP A 1 187 ? 2.383 -16.661 0.280 1.00 63.31 187 ASP A N 1
ATOM 1425 C CA . ASP A 1 187 ? 1.190 -15.903 -0.089 1.00 63.31 187 ASP A CA 1
ATOM 1426 C C . ASP A 1 187 ? -0.007 -16.875 -0.169 1.00 63.31 187 ASP A C 1
ATOM 1428 O O . ASP A 1 187 ? 0.002 -17.831 -0.959 1.00 63.31 187 ASP A O 1
ATOM 1432 N N . GLU A 1 188 ? -0.997 -16.704 0.712 1.00 72.94 188 GLU A N 1
ATOM 1433 C CA . GLU A 1 188 ? -2.210 -17.526 0.730 1.00 72.94 188 GLU A CA 1
ATOM 1434 C C . GLU A 1 188 ? -3.218 -16.996 -0.300 1.00 72.94 188 GLU A C 1
ATOM 1436 O O . GLU A 1 188 ? -3.604 -15.829 -0.272 1.00 72.94 188 GLU A O 1
ATOM 1441 N N . LYS A 1 189 ? -3.676 -17.872 -1.209 1.00 75.38 189 LYS A N 1
ATOM 1442 C CA . LYS A 1 189 ? -4.521 -17.490 -2.357 1.00 75.38 189 LYS A CA 1
ATOM 1443 C C . LYS A 1 189 ? -5.786 -18.330 -2.454 1.00 75.38 189 LYS A C 1
ATOM 1445 O O . LYS A 1 189 ? -5.770 -19.535 -2.196 1.00 75.38 189 LYS A O 1
ATOM 1450 N N . ALA A 1 190 ? -6.871 -17.716 -2.926 1.00 71.50 190 ALA A N 1
ATOM 1451 C CA . ALA A 1 190 ? -8.087 -18.414 -3.342 1.00 71.50 190 ALA A CA 1
ATOM 1452 C C . ALA A 1 190 ? -8.677 -17.785 -4.614 1.00 71.50 190 ALA A C 1
ATOM 1454 O O . ALA A 1 190 ? -9.333 -16.743 -4.578 1.00 71.50 190 ALA A O 1
ATOM 1455 N N . GLY A 1 191 ? -8.473 -18.443 -5.759 1.00 77.31 191 GLY A N 1
ATOM 1456 C CA . GLY A 1 191 ? -8.894 -17.903 -7.053 1.00 77.31 191 GLY A CA 1
ATOM 1457 C C . GLY A 1 191 ? -8.149 -16.595 -7.369 1.00 77.31 191 GLY A C 1
ATOM 1458 O O . GLY A 1 191 ? -6.922 -16.608 -7.333 1.00 77.31 191 GLY A O 1
ATOM 1459 N N . PRO A 1 192 ? -8.842 -15.480 -7.677 1.00 76.88 192 PRO A N 1
ATOM 1460 C CA . PRO A 1 192 ? -8.197 -14.192 -7.954 1.00 76.88 192 PRO A CA 1
ATOM 1461 C C . PRO A 1 192 ? -7.735 -13.440 -6.691 1.00 76.88 192 PRO A C 1
ATOM 1463 O O . PRO A 1 192 ? -7.144 -12.366 -6.826 1.00 76.88 192 PRO A O 1
ATOM 1466 N N . LEU A 1 193 ? -8.040 -13.960 -5.495 1.00 76.38 193 LEU A N 1
ATOM 1467 C CA . LEU A 1 193 ? -7.757 -13.314 -4.215 1.00 76.38 193 LEU A CA 1
ATOM 1468 C C . LEU A 1 193 ? -6.384 -13.726 -3.674 1.00 76.38 193 LEU A C 1
ATOM 1470 O O . LEU A 1 193 ? -6.120 -14.923 -3.539 1.00 76.38 193 LEU A O 1
ATOM 1474 N N . GLN A 1 194 ? -5.574 -12.727 -3.332 1.00 76.19 194 GLN A N 1
ATOM 1475 C CA . GLN A 1 194 ? -4.391 -12.824 -2.462 1.00 76.19 194 GLN A CA 1
ATOM 1476 C C . GLN A 1 194 ? -4.773 -12.256 -1.088 1.00 76.19 194 GLN A C 1
ATOM 1478 O O . GLN A 1 194 ? -5.598 -11.339 -1.039 1.00 76.19 194 GLN A O 1
ATOM 1483 N N . PHE A 1 195 ? -4.274 -12.824 0.012 1.00 78.62 195 PHE A N 1
ATOM 1484 C CA . PHE A 1 195 ? -4.764 -12.501 1.357 1.00 78.62 195 PHE A CA 1
ATOM 1485 C C . PHE A 1 195 ? -3.689 -11.996 2.321 1.00 78.62 195 PHE A C 1
ATOM 1487 O O . PHE A 1 195 ? -2.685 -12.663 2.552 1.00 78.62 195 PHE A O 1
ATOM 1494 N N . PHE A 1 196 ? -4.025 -10.940 3.064 1.00 77.44 196 PHE A N 1
ATOM 1495 C CA . PHE A 1 196 ? -3.262 -10.487 4.223 1.00 77.44 196 PHE A CA 1
ATOM 1496 C C . PHE A 1 196 ? -3.217 -11.520 5.366 1.00 77.44 196 PHE A C 1
ATOM 1498 O O . PHE A 1 196 ? -4.249 -11.949 5.912 1.00 77.44 196 PHE A O 1
ATOM 1505 N N . GLY A 1 197 ? -2.006 -11.843 5.825 1.00 64.88 197 GLY A N 1
ATOM 1506 C CA . GLY A 1 197 ? -1.745 -12.695 6.987 1.00 64.88 197 GLY A CA 1
ATOM 1507 C C . GLY A 1 197 ? -1.192 -11.918 8.186 1.00 64.88 197 GLY A C 1
ATOM 1508 O O . GLY A 1 197 ? 0.000 -11.668 8.278 1.00 64.88 197 GLY A O 1
ATOM 1509 N N . ALA A 1 198 ? -2.008 -11.603 9.197 1.00 55.97 198 ALA A N 1
ATOM 1510 C CA . ALA A 1 198 ? -1.571 -10.832 10.380 1.00 55.97 198 ALA A CA 1
ATOM 1511 C C . ALA A 1 198 ? -0.632 -11.576 11.368 1.00 55.97 198 ALA A C 1
ATOM 1513 O O . ALA A 1 198 ? -0.556 -11.209 12.547 1.00 55.97 198 ALA A O 1
ATOM 1514 N N . GLY A 1 199 ? 0.014 -12.658 10.939 1.00 46.81 199 GLY A N 1
ATOM 1515 C CA . GLY A 1 199 ? 0.892 -13.473 11.769 1.00 46.81 199 GLY A CA 1
ATOM 1516 C C . GLY A 1 199 ? 0.212 -14.210 12.916 1.00 46.81 199 GLY A C 1
ATOM 1517 O O . GLY A 1 199 ? 0.700 -14.267 14.051 1.00 46.81 199 GLY A O 1
ATOM 1518 N N . ARG A 1 200 ? -0.949 -14.816 12.639 1.00 40.59 200 ARG A N 1
ATOM 1519 C CA . ARG A 1 200 ? -1.485 -15.854 13.525 1.00 40.59 200 ARG A CA 1
ATOM 1520 C C . ARG A 1 200 ? -0.628 -17.102 13.351 1.00 40.59 200 ARG A C 1
ATOM 1522 O O . ARG A 1 200 ? -0.931 -17.948 12.514 1.00 40.59 200 ARG A O 1
ATOM 1529 N N . GLY A 1 201 ? 0.425 -17.218 14.164 1.00 33.41 201 GLY A N 1
ATOM 1530 C CA . GLY A 1 201 ? 1.161 -18.468 14.331 1.00 33.41 201 GLY A CA 1
ATOM 1531 C C . GLY A 1 201 ? 0.167 -19.626 14.409 1.00 33.41 201 GLY A C 1
ATOM 1532 O O . GLY A 1 201 ? -0.774 -19.574 15.202 1.00 33.41 201 GLY A O 1
ATOM 1533 N N . HIS A 1 202 ? 0.321 -20.610 13.522 1.00 31.28 202 HIS A N 1
ATOM 1534 C CA . HIS A 1 202 ? -0.552 -21.776 13.429 1.00 31.28 202 HIS A CA 1
ATOM 1535 C C . HIS A 1 202 ? -0.681 -22.457 14.799 1.00 31.28 202 HIS A C 1
ATOM 1537 O O . HIS A 1 202 ? 0.155 -23.253 15.220 1.00 31.28 202 HIS A O 1
ATOM 1543 N N . GLY A 1 203 ? -1.761 -22.123 15.495 1.00 31.36 203 GLY A N 1
ATOM 1544 C CA . GLY A 1 203 ? -2.144 -22.650 16.793 1.00 31.36 203 GLY A CA 1
ATOM 1545 C C . GLY A 1 203 ? -3.489 -23.352 16.708 1.00 31.36 203 GLY A C 1
ATOM 1546 O O . GLY A 1 203 ? -4.365 -23.085 17.517 1.00 31.36 203 GLY A O 1
ATOM 1547 N N . ALA A 1 204 ? -3.669 -24.227 15.722 1.00 27.67 204 ALA A N 1
ATOM 1548 C CA . ALA A 1 204 ? -4.687 -25.267 15.768 1.00 27.67 204 ALA A CA 1
ATOM 1549 C C . ALA A 1 204 ? -4.219 -26.449 14.917 1.00 27.67 204 ALA A C 1
ATOM 1551 O O . ALA A 1 204 ? -4.537 -26.571 13.738 1.00 27.67 204 ALA A O 1
ATOM 1552 N N . ARG A 1 205 ? -3.458 -27.357 15.542 1.00 27.17 205 ARG A N 1
ATOM 1553 C CA . ARG A 1 205 ? -3.483 -28.762 15.134 1.00 27.17 205 ARG A CA 1
ATOM 1554 C C . ARG A 1 205 ? -4.955 -29.173 15.132 1.00 27.17 205 ARG A C 1
ATOM 1556 O O . ARG A 1 205 ? -5.535 -29.347 16.202 1.00 27.17 205 ARG A O 1
ATOM 1563 N N . ALA A 1 206 ? -5.542 -29.341 13.954 1.00 29.03 206 ALA A N 1
ATOM 1564 C CA . ALA A 1 206 ? -6.689 -30.215 13.807 1.00 29.03 206 ALA A CA 1
ATOM 1565 C C . ALA A 1 206 ? -6.198 -31.620 14.176 1.00 29.03 206 ALA A C 1
ATOM 1567 O O . ALA A 1 206 ? -5.618 -32.340 13.365 1.00 29.03 206 ALA A O 1
ATOM 1568 N N . VAL A 1 207 ? -6.337 -31.974 15.452 1.00 31.31 207 VAL A N 1
ATOM 1569 C CA . VAL A 1 207 ? -6.238 -33.361 15.881 1.00 31.31 207 VAL A CA 1
ATOM 1570 C C . VAL A 1 207 ? -7.501 -34.031 15.355 1.00 31.31 207 VAL A C 1
ATOM 1572 O O . VAL A 1 207 ? -8.538 -34.028 16.009 1.00 31.31 207 VAL A O 1
ATOM 1575 N N . LEU A 1 208 ? -7.413 -34.583 14.148 1.00 34.72 208 LEU A N 1
ATOM 1576 C CA . LEU A 1 208 ? -8.278 -35.677 13.737 1.00 34.72 208 LEU A CA 1
ATOM 1577 C C . LEU A 1 208 ? -7.942 -36.857 14.653 1.00 34.72 208 LEU A C 1
ATOM 1579 O O . LEU A 1 208 ? -6.948 -37.552 14.451 1.00 34.72 208 LEU A O 1
ATOM 1583 N N . ARG A 1 209 ? -8.733 -37.036 15.713 1.00 31.77 209 ARG A N 1
ATOM 1584 C CA . ARG A 1 209 ? -8.885 -38.355 16.321 1.00 31.77 209 ARG A CA 1
ATOM 1585 C C . ARG A 1 209 ? -9.946 -39.087 15.509 1.00 31.77 209 ARG A C 1
ATOM 1587 O O . ARG A 1 209 ? -11.094 -38.648 15.480 1.00 31.77 209 ARG A O 1
ATOM 1594 N N . ALA A 1 210 ? -9.495 -40.124 14.809 1.00 43.34 210 ALA A N 1
ATOM 1595 C CA . ALA A 1 210 ? -10.329 -41.255 14.429 1.00 43.34 210 ALA A CA 1
ATOM 1596 C C . ALA A 1 210 ? -10.796 -42.006 15.686 1.00 43.34 210 ALA A C 1
ATOM 1598 O O . ALA A 1 210 ? -10.084 -41.911 16.719 1.00 43.34 210 ALA A O 1
#

pLDDT: mean 86.19, std 16.76, range [27.17, 98.12]

Radius of gyration: 16.91 Å; Cα contacts (8 Å, |Δi|>4): 340; chains: 1; bounding box: 42×54×40 Å